Protein AF-A0A034VHN8-F1 (afdb_monomer)

Sequence (256 aa):
MSLATRQTATESVAEEEKPHPRWFDWVERNAVPKRFDFPRPKREVTRWQKRGPMSRRDWVRFYRWAAKNATPREIPPPHCPEQPPAKVEEGKKKKKEKKKKTYTLAELLEHAAQISEPREPRDKYVFPPTPDYPYAPKISLKEPAKKDPGRPFQPIKVPKWFHHLENETEFWSTLRFPIFRPALNYKPTANMLRLALPRMVPPLRQHCPIPEPPIEFVAPRRRMTYRQWREHLRRLEYLAKPTARPYYVEMYDYVY

Nearest PDB structures (foldseek):
  8snb-assembly1_8A  TM=1.077E-01  e=6.101E+00  Strongylocentrotus purpuratus

Structure (mmCIF, N/CA/C/O backbone):
data_AF-A0A034VHN8-F1
#
_entry.id   AF-A0A034VHN8-F1
#
loop_
_atom_site.group_PDB
_atom_site.id
_atom_site.type_symbol
_atom_site.label_atom_id
_atom_site.label_alt_id
_atom_site.label_comp_id
_atom_site.label_asym_id
_atom_site.label_entity_id
_atom_site.label_seq_id
_atom_site.pdbx_PDB_ins_code
_atom_site.Cartn_x
_atom_site.Cartn_y
_atom_site.Cartn_z
_atom_site.occupancy
_atom_site.B_iso_or_equiv
_atom_site.auth_seq_id
_atom_site.auth_comp_id
_atom_site.auth_asym_id
_atom_site.auth_atom_id
_atom_site.pdbx_PDB_model_num
ATOM 1 N N . MET A 1 1 ? -16.657 -80.429 -61.732 1.00 45.56 1 MET A N 1
ATOM 2 C CA . MET A 1 1 ? -15.619 -79.472 -62.164 1.00 45.56 1 MET A CA 1
ATOM 3 C C . MET A 1 1 ? -15.166 -78.696 -60.944 1.00 45.56 1 MET A C 1
ATOM 5 O O . MET A 1 1 ? -15.966 -78.002 -60.336 1.00 45.56 1 MET A O 1
ATOM 9 N N . SER A 1 2 ? -13.928 -78.932 -60.533 1.00 46.62 2 SER A N 1
ATOM 10 C CA . SER A 1 2 ? -13.308 -78.480 -59.290 1.00 46.62 2 SER A CA 1
ATOM 11 C C . SER A 1 2 ? -12.184 -77.507 -59.614 1.00 46.62 2 SER A C 1
ATOM 13 O O . SER A 1 2 ? -11.200 -77.957 -60.184 1.00 46.62 2 SER A O 1
ATOM 15 N N . LEU A 1 3 ? -12.292 -76.232 -59.238 1.00 44.81 3 LEU A N 1
ATOM 16 C CA . LEU A 1 3 ? -11.158 -75.301 -59.123 1.00 44.81 3 LEU A CA 1
ATOM 17 C C . LEU A 1 3 ? -11.550 -74.227 -58.090 1.00 44.81 3 LEU A C 1
ATOM 19 O O . LEU A 1 3 ? -12.436 -73.418 -58.330 1.00 44.81 3 LEU A O 1
ATOM 23 N N . ALA A 1 4 ? -11.132 -74.400 -56.837 1.00 45.25 4 ALA A N 1
ATOM 24 C CA . ALA A 1 4 ? -9.902 -73.835 -56.271 1.00 45.25 4 ALA A CA 1
ATOM 25 C C . ALA A 1 4 ? -10.093 -72.382 -55.796 1.00 45.25 4 ALA A C 1
ATOM 27 O O . ALA A 1 4 ? -9.827 -71.414 -56.504 1.00 45.25 4 ALA A O 1
ATOM 28 N N . THR A 1 5 ? -10.532 -72.260 -54.542 1.00 50.53 5 THR A N 1
ATOM 29 C CA . THR A 1 5 ? -10.424 -71.059 -53.709 1.00 50.53 5 THR A CA 1
ATOM 30 C C . THR A 1 5 ? -8.962 -70.628 -53.608 1.00 50.53 5 THR A C 1
ATOM 32 O O . THR A 1 5 ? -8.164 -71.290 -52.945 1.00 50.53 5 THR A O 1
ATOM 35 N N . ARG A 1 6 ? -8.599 -69.512 -54.245 1.00 49.06 6 ARG A N 1
ATOM 36 C CA . ARG A 1 6 ? -7.324 -68.834 -53.988 1.00 49.06 6 ARG A CA 1
ATOM 37 C C . ARG A 1 6 ? -7.491 -67.925 -52.777 1.00 49.06 6 ARG A C 1
ATOM 39 O O . ARG A 1 6 ? -8.015 -66.823 -52.882 1.00 49.06 6 ARG A O 1
ATOM 46 N N . GLN A 1 7 ? -7.060 -68.426 -51.627 1.00 50.69 7 GLN A N 1
ATOM 47 C CA . GLN A 1 7 ? -6.736 -67.602 -50.472 1.00 50.69 7 GLN A CA 1
ATOM 48 C C . GLN A 1 7 ? -5.449 -66.842 -50.808 1.00 50.69 7 GLN A C 1
ATOM 50 O O . GLN A 1 7 ? -4.376 -67.435 -50.859 1.00 50.69 7 GLN A O 1
ATOM 55 N N . THR A 1 8 ? -5.542 -65.544 -51.084 1.00 44.97 8 THR A N 1
ATOM 56 C CA . THR A 1 8 ? -4.374 -64.662 -51.021 1.00 44.97 8 THR A CA 1
ATOM 57 C C . THR A 1 8 ? -4.317 -64.108 -49.610 1.00 44.97 8 THR A C 1
ATOM 59 O O . THR A 1 8 ? -5.035 -63.169 -49.270 1.00 44.97 8 THR A O 1
ATOM 62 N N . ALA A 1 9 ? -3.498 -64.749 -48.780 1.00 48.44 9 ALA A N 1
ATOM 63 C CA . ALA A 1 9 ? -3.003 -64.166 -47.550 1.00 48.44 9 ALA A CA 1
ATOM 64 C C . ALA A 1 9 ? -2.252 -62.881 -47.921 1.00 48.44 9 ALA A C 1
ATOM 66 O O . ALA A 1 9 ? -1.180 -62.933 -48.517 1.00 48.44 9 ALA A O 1
ATOM 67 N N . THR A 1 10 ? -2.842 -61.723 -47.636 1.00 52.81 10 THR A N 1
ATOM 68 C CA . THR A 1 10 ? -2.094 -60.469 -47.597 1.00 52.81 10 THR A CA 1
ATOM 69 C C . THR A 1 10 ? -1.273 -60.502 -46.322 1.00 52.81 10 THR A C 1
ATOM 71 O O . THR A 1 10 ? -1.787 -60.275 -45.226 1.00 52.81 10 THR A O 1
ATOM 74 N N . GLU A 1 11 ? -0.017 -60.891 -46.497 1.00 46.84 11 GLU A N 1
ATOM 75 C CA . GLU A 1 11 ? 1.057 -60.789 -45.524 1.00 46.84 11 GLU A CA 1
ATOM 76 C C . GLU A 1 11 ? 1.018 -59.398 -44.884 1.00 46.84 11 GLU A C 1
ATOM 78 O O . GLU A 1 11 ? 1.128 -58.373 -45.559 1.00 46.84 11 GLU A O 1
ATOM 83 N N . SER A 1 12 ? 0.813 -59.359 -43.570 1.00 52.06 12 SER A N 1
ATOM 84 C CA . SER A 1 12 ? 1.038 -58.164 -42.772 1.00 52.06 12 SER A CA 1
ATOM 85 C C . SER A 1 12 ? 2.535 -57.882 -42.796 1.00 52.06 12 SER A C 1
ATOM 87 O O . SER A 1 12 ? 3.290 -58.429 -41.989 1.00 52.06 12 SER A O 1
ATOM 89 N N . VAL A 1 13 ? 2.965 -57.064 -43.754 1.00 49.28 13 VAL A N 1
ATOM 90 C CA . VAL A 1 13 ? 4.260 -56.396 -43.701 1.00 49.28 13 VAL A CA 1
ATOM 91 C C . VAL A 1 13 ? 4.245 -55.595 -42.407 1.00 49.28 13 VAL A C 1
ATOM 93 O O . VAL A 1 13 ? 3.526 -54.605 -42.283 1.00 49.28 13 VAL A O 1
ATOM 96 N N . ALA A 1 14 ? 4.975 -56.088 -41.411 1.00 54.25 14 ALA A N 1
ATOM 97 C CA . ALA A 1 14 ? 5.345 -55.309 -40.249 1.00 54.25 14 ALA A CA 1
ATOM 98 C C . ALA A 1 14 ? 6.245 -54.183 -40.765 1.00 54.25 14 ALA A C 1
ATOM 100 O O . ALA A 1 14 ? 7.456 -54.347 -40.895 1.00 54.25 14 ALA A O 1
ATOM 101 N N . GLU A 1 15 ? 5.625 -53.073 -41.164 1.00 59.06 15 GLU A N 1
ATOM 102 C CA . GLU A 1 15 ? 6.332 -51.818 -41.341 1.00 59.06 15 GLU A CA 1
ATOM 103 C C . GLU A 1 15 ? 6.935 -51.486 -39.979 1.00 59.06 15 GLU A C 1
ATOM 105 O O . GLU A 1 15 ? 6.225 -51.192 -39.019 1.00 59.06 15 GLU A O 1
ATOM 110 N N . GLU A 1 16 ? 8.255 -51.614 -39.877 1.00 59.28 16 GLU A N 1
ATOM 111 C CA . GLU A 1 16 ? 9.012 -51.048 -38.773 1.00 59.28 16 GLU A CA 1
ATOM 112 C C . GLU A 1 16 ? 8.632 -49.568 -38.685 1.00 59.28 16 GLU A C 1
ATOM 114 O O . GLU A 1 16 ? 8.979 -48.769 -39.562 1.00 59.28 16 GLU A O 1
ATOM 119 N N . GLU A 1 17 ? 7.853 -49.219 -37.658 1.00 63.19 17 GLU A N 1
ATOM 120 C CA . GLU A 1 17 ? 7.428 -47.853 -37.393 1.00 63.19 17 GLU A CA 1
ATOM 121 C C . GLU A 1 17 ? 8.683 -47.005 -37.197 1.00 63.19 17 GLU A C 1
ATOM 123 O O . GLU A 1 17 ? 9.301 -46.976 -36.129 1.00 63.19 17 GLU A O 1
ATOM 128 N N . LYS A 1 18 ? 9.091 -46.313 -38.263 1.00 69.44 18 LYS A N 1
ATOM 129 C CA . LYS A 1 18 ? 10.103 -45.267 -38.174 1.00 69.44 18 LYS A CA 1
ATOM 130 C C . LYS A 1 18 ? 9.654 -44.336 -37.048 1.00 69.44 18 LYS A C 1
ATOM 132 O O . LYS A 1 18 ? 8.490 -43.928 -37.059 1.00 69.44 18 LYS A O 1
ATOM 137 N N . PRO A 1 19 ? 10.528 -43.995 -36.084 1.00 73.56 19 PRO A N 1
ATOM 138 C CA . PRO A 1 19 ? 10.140 -43.134 -34.981 1.00 73.56 19 PRO A CA 1
ATOM 139 C C . PRO A 1 19 ? 9.578 -41.843 -35.566 1.00 73.56 19 PRO A C 1
ATOM 141 O O . PRO A 1 19 ? 10.277 -41.108 -36.274 1.00 73.56 19 PRO A O 1
ATOM 144 N N . HIS A 1 20 ? 8.288 -41.619 -35.323 1.00 74.50 20 HIS A N 1
ATOM 145 C CA . HIS A 1 20 ? 7.600 -40.460 -35.854 1.00 74.50 20 HIS A CA 1
ATOM 146 C C . HIS A 1 20 ? 8.323 -39.206 -35.340 1.00 74.50 20 HIS A C 1
ATOM 148 O O . HIS A 1 20 ? 8.728 -39.146 -34.172 1.00 74.50 20 HIS A O 1
ATOM 154 N N . PRO A 1 21 ? 8.559 -38.200 -36.198 1.00 83.81 21 PRO A N 1
ATOM 155 C CA . PRO A 1 21 ? 9.210 -36.975 -35.772 1.00 83.81 21 PRO A CA 1
ATOM 156 C C . PRO A 1 21 ? 8.452 -36.350 -34.598 1.00 83.81 21 PRO A C 1
ATOM 158 O O . PRO A 1 21 ? 7.229 -36.285 -34.618 1.00 83.81 21 PRO A O 1
ATOM 161 N N . ARG A 1 22 ? 9.163 -35.786 -33.618 1.00 77.56 22 ARG A N 1
ATOM 162 C CA . ARG A 1 22 ? 8.584 -35.175 -32.401 1.00 77.56 22 ARG A CA 1
ATOM 163 C C . ARG A 1 22 ? 7.467 -34.142 -32.653 1.00 77.56 22 ARG A C 1
ATOM 165 O O . ARG A 1 22 ? 6.684 -33.836 -31.756 1.00 77.56 22 ARG A O 1
ATOM 172 N N . TRP A 1 23 ? 7.416 -33.554 -33.848 1.00 84.94 23 TRP A N 1
ATOM 173 C CA . TRP A 1 23 ? 6.369 -32.610 -34.240 1.00 84.94 23 TRP A CA 1
ATOM 174 C C . TRP A 1 23 ? 5.045 -33.295 -34.614 1.00 84.94 23 TRP A C 1
ATOM 176 O O . TRP A 1 23 ? 3.997 -32.665 -34.506 1.00 84.94 23 TRP A O 1
ATOM 186 N N . PHE A 1 24 ? 5.068 -34.568 -35.006 1.00 88.25 24 PHE A N 1
ATOM 187 C CA . PHE A 1 24 ? 3.889 -35.340 -35.390 1.00 88.25 24 PHE A CA 1
ATOM 188 C C . PHE A 1 24 ? 2.941 -35.530 -34.199 1.00 88.25 24 PHE A C 1
ATOM 190 O O . PHE A 1 24 ? 1.777 -35.145 -34.278 1.00 88.25 24 PHE A O 1
ATOM 197 N N . ASP A 1 25 ? 3.473 -35.913 -33.033 1.00 83.56 25 ASP A N 1
ATOM 198 C CA . ASP A 1 25 ? 2.710 -35.986 -31.776 1.00 83.56 25 ASP A CA 1
ATOM 199 C C . ASP A 1 25 ? 2.074 -34.646 -31.383 1.00 83.56 25 ASP A C 1
ATOM 201 O O . ASP A 1 25 ? 1.083 -34.592 -30.652 1.00 83.56 25 ASP A O 1
ATOM 205 N N . TRP A 1 26 ? 2.701 -33.531 -31.772 1.00 85.00 26 TRP A N 1
ATOM 206 C CA . TRP A 1 26 ? 2.159 -32.198 -31.523 1.00 85.00 26 TRP A CA 1
ATOM 207 C C . TRP A 1 26 ? 0.986 -31.902 -32.459 1.00 85.00 26 TRP A C 1
ATOM 209 O O . TRP A 1 26 ? -0.009 -31.327 -32.013 1.00 85.00 26 TRP A O 1
ATOM 219 N N . VAL A 1 27 ? 1.074 -32.317 -33.724 1.00 88.31 27 VAL A N 1
ATOM 220 C CA . VAL A 1 27 ? -0.019 -32.189 -34.694 1.00 88.31 27 VAL A CA 1
ATOM 221 C C . VAL A 1 27 ? -1.206 -33.047 -34.267 1.00 88.31 27 VAL A C 1
ATOM 223 O O . VAL A 1 27 ? -2.304 -32.511 -34.167 1.00 88.31 27 VAL A O 1
ATOM 226 N N . GLU A 1 28 ? -1.001 -34.313 -33.899 1.00 88.75 28 GLU A N 1
ATOM 227 C CA . GLU A 1 28 ? -2.088 -35.190 -33.437 1.00 88.75 28 GLU A CA 1
ATOM 228 C C . GLU A 1 28 ? -2.797 -34.641 -32.192 1.00 88.75 28 GLU A C 1
ATOM 230 O O . GLU A 1 28 ? -4.027 -34.600 -32.131 1.00 88.75 28 GLU A O 1
ATOM 235 N N . ARG A 1 29 ? -2.034 -34.118 -31.221 1.00 82.81 29 ARG A N 1
ATOM 236 C CA . ARG A 1 29 ? -2.601 -33.511 -30.004 1.00 82.81 29 ARG A CA 1
ATOM 237 C C . ARG A 1 29 ? -3.424 -32.252 -30.267 1.00 82.81 29 ARG A C 1
ATOM 239 O O . ARG A 1 29 ? -4.337 -31.967 -29.495 1.00 82.81 29 ARG A O 1
ATOM 246 N N . ASN A 1 30 ? -3.099 -31.482 -31.304 1.00 83.88 30 ASN A N 1
ATOM 247 C CA . ASN A 1 30 ? -3.802 -30.236 -31.630 1.00 83.88 30 ASN A CA 1
ATOM 248 C C . ASN A 1 30 ? -4.844 -30.393 -32.749 1.00 83.88 30 ASN A C 1
ATOM 250 O O . ASN A 1 30 ? -5.684 -29.509 -32.905 1.00 83.88 30 ASN A O 1
ATOM 254 N N . ALA A 1 31 ? -4.818 -31.498 -33.498 1.00 86.00 31 ALA A N 1
ATOM 255 C CA . ALA A 1 31 ? -5.798 -31.816 -34.534 1.00 86.00 31 ALA A CA 1
ATOM 256 C C . ALA A 1 31 ? -7.170 -32.190 -33.949 1.00 86.00 31 ALA A C 1
ATOM 258 O O . ALA A 1 31 ? -8.192 -32.034 -34.617 1.00 86.00 31 ALA A O 1
ATOM 259 N N . VAL A 1 32 ? -7.218 -32.651 -32.693 1.00 84.06 32 VAL A N 1
ATOM 260 C CA . VAL A 1 32 ? -8.478 -32.979 -32.018 1.00 84.06 32 VAL A CA 1
ATOM 261 C C . VAL A 1 32 ? -9.138 -31.704 -31.466 1.00 84.06 32 VAL A C 1
ATOM 263 O O . VAL A 1 32 ? -8.508 -30.966 -30.701 1.00 84.06 32 VAL A O 1
ATOM 266 N N . PRO A 1 33 ? -10.424 -31.440 -31.776 1.00 84.69 33 PRO A N 1
ATOM 267 C CA . PRO A 1 33 ? -11.160 -30.329 -31.185 1.00 84.69 33 PRO A CA 1
ATOM 268 C C . PRO A 1 33 ? -11.177 -30.425 -29.657 1.00 84.69 33 PRO A C 1
ATOM 270 O O . PRO A 1 33 ? -11.577 -31.443 -29.085 1.00 84.69 33 PRO A O 1
ATOM 273 N N . LYS A 1 34 ? -10.776 -29.344 -28.982 1.00 81.88 34 LYS A N 1
ATOM 274 C CA . LYS A 1 34 ? -10.817 -29.259 -27.517 1.00 81.88 34 LYS A CA 1
ATOM 275 C C . LYS A 1 34 ? -12.270 -29.369 -27.047 1.00 81.88 34 LYS A C 1
ATOM 277 O O . LYS A 1 34 ? -13.080 -28.487 -27.329 1.00 81.88 34 LYS A O 1
ATOM 282 N N . ARG A 1 35 ? -12.606 -30.447 -26.336 1.00 80.88 35 ARG A N 1
ATOM 283 C CA . ARG A 1 35 ? -13.919 -30.606 -25.697 1.00 80.88 35 ARG A CA 1
ATOM 284 C C . ARG A 1 35 ? -13.944 -29.776 -24.418 1.00 80.88 35 ARG A C 1
ATOM 286 O O . ARG A 1 35 ? -13.107 -29.966 -23.540 1.00 80.88 35 ARG A O 1
ATOM 293 N N . PHE A 1 36 ? -14.884 -28.843 -24.336 1.00 79.88 36 PHE A N 1
ATOM 294 C CA . PHE A 1 36 ? -15.134 -28.065 -23.129 1.00 79.88 36 PHE A CA 1
ATOM 295 C C . PHE A 1 36 ? -16.342 -28.656 -22.406 1.00 79.88 36 PHE A C 1
ATOM 297 O O . PHE A 1 36 ? -17.483 -28.451 -22.822 1.00 79.88 36 PHE A O 1
ATOM 304 N N . ASP A 1 37 ? -16.092 -29.377 -21.316 1.00 81.06 37 ASP A N 1
ATOM 305 C CA . ASP A 1 37 ? -17.151 -29.865 -20.436 1.00 81.06 37 ASP A CA 1
ATOM 306 C C . ASP A 1 37 ? -17.602 -28.728 -19.516 1.00 81.06 37 ASP A C 1
ATOM 308 O O . ASP A 1 37 ? -17.130 -28.565 -18.390 1.00 81.06 37 ASP A O 1
ATOM 312 N N . PHE A 1 38 ? -18.510 -27.887 -20.014 1.00 81.25 38 PHE A N 1
ATOM 313 C CA . PHE A 1 38 ? -19.125 -26.861 -19.181 1.00 81.25 38 PHE A CA 1
ATOM 314 C C . PHE A 1 38 ? -20.078 -27.522 -18.171 1.00 81.25 38 PHE A C 1
ATOM 316 O O . PHE A 1 38 ? -21.011 -28.225 -18.581 1.00 81.25 38 PHE A O 1
ATOM 323 N N . PRO A 1 39 ? -19.909 -27.294 -16.855 1.00 82.94 39 PRO A N 1
ATOM 324 C CA . PRO A 1 39 ? -20.861 -27.786 -15.871 1.00 82.94 39 PRO A CA 1
ATOM 325 C C . PRO A 1 39 ? -22.231 -27.159 -16.143 1.00 82.94 39 PRO A C 1
ATOM 327 O O . PRO A 1 39 ? -22.371 -25.936 -16.215 1.00 82.94 39 PRO A O 1
ATOM 330 N N . ARG A 1 40 ? -23.262 -27.998 -16.303 1.00 82.62 40 ARG A N 1
ATOM 331 C CA . ARG A 1 40 ? -24.629 -27.506 -16.507 1.00 82.62 40 ARG A CA 1
ATOM 332 C C . ARG A 1 40 ? -25.067 -26.717 -15.265 1.00 82.62 40 ARG A C 1
ATOM 334 O O . ARG A 1 40 ? -24.923 -27.230 -14.152 1.00 82.62 40 ARG A O 1
ATOM 341 N N . PRO A 1 41 ? -25.629 -25.507 -15.424 1.00 82.44 41 PRO A N 1
ATOM 342 C CA . PRO A 1 41 ? -26.106 -24.731 -14.288 1.00 82.44 41 PRO A CA 1
ATOM 343 C C . PRO A 1 41 ? -27.216 -25.495 -13.554 1.00 82.44 41 PRO A C 1
ATOM 345 O O . PRO A 1 41 ? -28.115 -26.070 -14.177 1.00 82.44 41 PRO A O 1
ATOM 348 N N . LYS A 1 42 ? -27.157 -25.508 -12.216 1.00 82.94 42 LYS A N 1
ATOM 349 C CA . LYS A 1 42 ? -28.201 -26.108 -11.373 1.00 82.94 42 LYS A CA 1
ATOM 350 C C . LYS A 1 42 ? -29.500 -25.323 -11.572 1.00 82.94 42 LYS A C 1
ATOM 352 O O . LYS A 1 42 ? -29.530 -24.116 -11.359 1.00 82.94 42 LYS A O 1
ATOM 357 N N . ARG A 1 43 ? -30.575 -25.998 -11.989 1.00 81.56 43 ARG A N 1
ATOM 358 C CA . ARG A 1 43 ? -31.899 -25.375 -12.137 1.00 81.56 43 ARG A CA 1
ATOM 359 C C . ARG A 1 43 ? -32.525 -25.177 -10.761 1.00 81.56 43 ARG A C 1
ATOM 361 O O . ARG A 1 43 ? -32.842 -26.151 -10.083 1.00 81.56 43 ARG A O 1
ATOM 368 N N . GLU A 1 44 ? -32.713 -23.927 -10.363 1.00 84.81 44 GLU A N 1
ATOM 369 C CA . GLU A 1 44 ? -33.459 -23.601 -9.153 1.00 84.81 44 GLU A CA 1
ATOM 370 C C . GLU A 1 44 ? -34.961 -23.818 -9.365 1.00 84.81 44 GLU A C 1
ATOM 372 O O . GLU A 1 44 ? -35.524 -23.504 -10.415 1.00 84.81 44 GLU A O 1
ATOM 377 N N . VAL A 1 45 ? -35.618 -24.381 -8.352 1.00 86.81 45 VAL A N 1
ATOM 378 C CA . VAL A 1 45 ? -37.052 -24.671 -8.384 1.00 86.81 45 VAL A CA 1
ATOM 379 C C . VAL A 1 45 ? -37.827 -23.360 -8.251 1.00 86.81 45 VAL A C 1
ATOM 381 O O . VAL A 1 45 ? -37.653 -22.622 -7.274 1.00 86.81 45 VAL A O 1
ATOM 384 N N . THR A 1 46 ? -38.704 -23.070 -9.213 1.00 80.88 46 THR A N 1
ATOM 385 C CA . THR A 1 46 ? -39.515 -21.844 -9.191 1.00 80.88 46 THR A CA 1
ATOM 386 C C . THR A 1 46 ? -40.449 -21.821 -7.977 1.00 80.88 46 THR A C 1
ATOM 388 O O . THR A 1 46 ? -40.821 -22.863 -7.435 1.00 80.88 46 THR A O 1
ATOM 391 N N . ARG A 1 47 ? -40.876 -20.626 -7.542 1.00 76.12 47 ARG A N 1
ATOM 392 C CA . ARG A 1 47 ? -41.789 -20.435 -6.394 1.00 76.12 47 ARG A CA 1
ATOM 393 C C . ARG A 1 47 ? -43.036 -21.331 -6.451 1.00 76.12 47 ARG A C 1
ATOM 395 O O . ARG A 1 47 ? -43.490 -21.778 -5.406 1.00 76.12 47 ARG A O 1
ATOM 402 N N . TRP A 1 48 ? -43.551 -21.597 -7.649 1.00 71.62 48 TRP A N 1
ATOM 403 C CA . TRP A 1 48 ? -44.752 -22.402 -7.896 1.00 71.62 48 TRP A CA 1
ATOM 404 C C . TRP A 1 48 ? -44.499 -23.911 -7.905 1.00 71.62 48 TRP A C 1
ATOM 406 O O . TRP A 1 48 ? -45.414 -24.694 -7.683 1.00 71.62 48 TRP A O 1
ATOM 416 N N . GLN A 1 49 ? -43.253 -24.323 -8.135 1.00 79.44 49 GLN A N 1
ATOM 417 C CA . GLN A 1 49 ? -42.827 -25.718 -8.044 1.00 79.44 49 GLN A CA 1
ATOM 418 C C . GLN A 1 49 ? -42.406 -26.103 -6.613 1.00 79.44 49 GLN A C 1
ATOM 420 O O . GLN A 1 49 ? -42.250 -27.288 -6.311 1.00 79.44 49 GLN A O 1
ATOM 425 N N . LYS A 1 50 ? -42.232 -25.124 -5.711 1.00 81.00 50 LYS A N 1
ATOM 426 C CA . LYS A 1 50 ? -42.023 -25.381 -4.281 1.00 81.00 50 LYS A CA 1
ATOM 427 C C . LYS A 1 50 ? -43.322 -25.914 -3.672 1.00 81.00 50 LYS A C 1
ATOM 429 O O . LYS A 1 50 ? -44.392 -25.347 -3.877 1.00 81.00 50 LYS A O 1
ATOM 434 N N . ARG A 1 51 ? -43.233 -27.006 -2.903 1.00 79.88 51 ARG A N 1
ATOM 435 C CA . ARG A 1 51 ? -44.382 -27.538 -2.154 1.00 79.88 51 ARG A CA 1
ATOM 436 C C . ARG A 1 51 ? -44.904 -26.453 -1.207 1.00 79.88 51 ARG A C 1
ATOM 438 O O . ARG A 1 51 ? -44.113 -25.779 -0.552 1.00 79.88 51 ARG A O 1
ATOM 445 N N . GLY A 1 52 ? -46.225 -26.282 -1.165 1.00 81.94 52 GLY A N 1
ATOM 446 C CA . GLY A 1 52 ? -46.872 -25.337 -0.257 1.00 81.94 52 GLY A CA 1
ATOM 447 C C . GLY A 1 52 ? -46.567 -25.638 1.219 1.00 81.94 52 GLY A C 1
ATOM 448 O O . GLY A 1 52 ? -46.078 -26.721 1.543 1.00 81.94 52 GLY A O 1
ATOM 449 N N . PRO A 1 53 ? -46.881 -24.701 2.129 1.00 82.62 53 PRO A N 1
ATOM 450 C CA . PRO A 1 53 ? -46.487 -24.780 3.540 1.00 82.62 53 PRO A CA 1
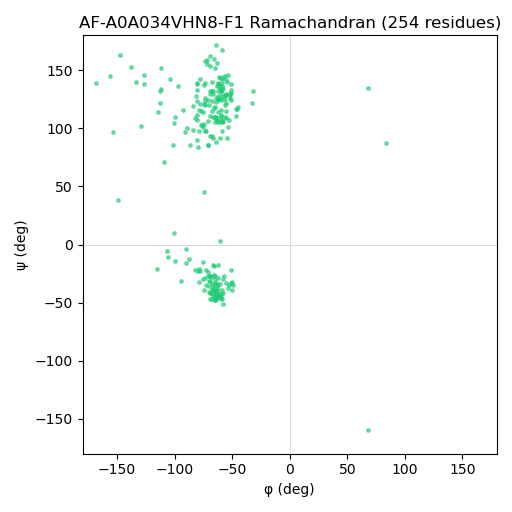ATOM 451 C C . PRO A 1 53 ? -47.136 -25.942 4.303 1.00 82.62 53 PRO A C 1
ATOM 453 O O . PRO A 1 53 ? -46.655 -26.329 5.362 1.00 82.62 53 PRO A O 1
ATOM 456 N N . MET A 1 54 ? -48.224 -26.502 3.777 1.00 84.69 54 MET A N 1
ATOM 457 C CA . MET A 1 54 ? -48.949 -27.601 4.398 1.00 84.69 54 MET A CA 1
ATOM 458 C C . MET A 1 54 ? -48.827 -28.871 3.568 1.00 84.69 54 MET A C 1
ATOM 460 O O . MET A 1 54 ? -49.072 -28.876 2.357 1.00 84.69 54 MET A O 1
ATOM 464 N N . SER A 1 55 ? -48.508 -29.977 4.240 1.00 88.31 55 SER A N 1
ATOM 465 C CA . SER A 1 55 ? -48.580 -31.298 3.627 1.00 88.31 55 SER A CA 1
ATOM 466 C C . SER A 1 55 ? -50.039 -31.692 3.371 1.00 88.31 55 SER A C 1
ATOM 468 O O . SER A 1 55 ? -50.966 -31.164 3.986 1.00 88.31 55 SER A O 1
ATOM 470 N N . ARG A 1 56 ? -50.270 -32.688 2.507 1.00 86.94 56 ARG A N 1
ATOM 471 C CA . ARG A 1 56 ? -51.622 -33.227 2.257 1.00 86.94 56 ARG A CA 1
ATOM 472 C C . ARG A 1 56 ? -52.336 -33.647 3.551 1.00 86.94 56 ARG A C 1
ATOM 474 O O . ARG A 1 56 ? -53.544 -33.472 3.665 1.00 86.94 56 ARG A O 1
ATOM 481 N N . ARG A 1 57 ? -51.602 -34.169 4.542 1.00 91.06 57 ARG A N 1
ATOM 482 C CA . ARG A 1 57 ? -52.162 -34.560 5.850 1.00 91.06 57 ARG A CA 1
ATOM 483 C C . ARG A 1 57 ? -52.579 -33.349 6.680 1.00 91.06 57 ARG A C 1
ATOM 485 O O . ARG A 1 57 ? -53.584 -33.408 7.386 1.00 91.06 57 ARG A O 1
ATOM 492 N N . ASP A 1 58 ? -51.833 -32.257 6.581 1.00 87.50 58 ASP A N 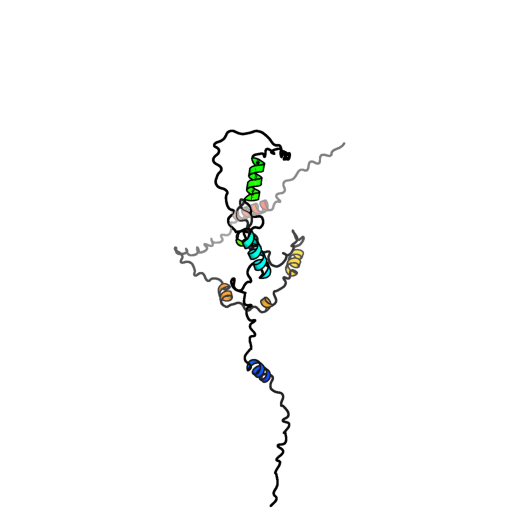1
ATOM 493 C CA . ASP A 1 58 ? -52.146 -31.019 7.294 1.00 87.50 58 ASP A CA 1
ATOM 494 C C . ASP A 1 58 ? -53.351 -30.328 6.664 1.00 87.50 58 ASP A C 1
ATOM 496 O O . ASP A 1 58 ? -54.208 -29.840 7.390 1.00 87.50 58 ASP A O 1
ATOM 500 N N . TRP A 1 59 ? -53.502 -30.407 5.339 1.00 87.94 59 TRP A N 1
ATOM 501 C CA . TRP A 1 59 ? -54.718 -29.974 4.645 1.00 87.94 59 TRP A CA 1
ATOM 502 C C . TRP A 1 59 ? -55.964 -30.726 5.107 1.00 87.94 59 TRP A C 1
ATOM 504 O O . TRP A 1 59 ? -56.986 -30.102 5.373 1.00 87.94 59 TRP A O 1
ATOM 514 N N . VAL A 1 60 ? -55.879 -32.047 5.283 1.00 93.25 60 VAL A N 1
ATOM 515 C CA . VAL A 1 60 ? -57.000 -32.840 5.817 1.00 93.25 60 VAL A CA 1
ATOM 516 C C . VAL A 1 60 ? -57.330 -32.437 7.258 1.00 93.25 60 VAL A C 1
ATOM 518 O O . VAL A 1 60 ? -58.503 -32.332 7.617 1.00 93.25 60 VAL A O 1
ATOM 521 N N . ARG A 1 61 ? -56.315 -32.179 8.094 1.00 93.25 61 ARG A N 1
ATOM 522 C CA . ARG A 1 61 ? -56.517 -31.708 9.475 1.00 93.25 61 ARG A CA 1
ATOM 523 C C . ARG A 1 61 ? -57.131 -30.310 9.522 1.00 93.25 61 ARG A C 1
ATOM 525 O O . ARG A 1 61 ? -58.087 -30.107 10.265 1.00 93.25 61 ARG A O 1
ATOM 532 N N . PHE A 1 62 ? -56.637 -29.389 8.701 1.00 90.69 62 PHE A N 1
ATOM 533 C CA . PHE A 1 62 ? -57.183 -28.042 8.569 1.00 90.69 62 PHE A CA 1
ATOM 534 C C . PHE A 1 62 ? -58.627 -28.067 8.079 1.00 90.69 62 PHE A C 1
ATOM 536 O O . PHE A 1 62 ? -59.471 -27.411 8.673 1.00 90.69 62 PHE A O 1
ATOM 543 N N . TYR A 1 63 ? -58.940 -28.882 7.071 1.00 91.62 63 TYR A N 1
ATOM 544 C CA . TYR A 1 63 ? -60.306 -29.037 6.577 1.00 91.62 63 TYR A CA 1
ATOM 545 C C . TYR A 1 63 ? -61.260 -29.519 7.679 1.00 91.62 63 TYR A C 1
ATOM 547 O O . TYR A 1 63 ? -62.310 -28.922 7.898 1.00 91.62 63 TYR A O 1
ATOM 555 N N . ARG A 1 64 ? -60.864 -30.545 8.447 1.00 93.75 64 ARG A N 1
ATOM 556 C CA . ARG A 1 64 ? -61.653 -31.040 9.591 1.00 93.75 64 ARG A CA 1
ATOM 557 C C . ARG A 1 64 ? -61.822 -29.996 10.693 1.00 93.75 64 ARG A C 1
ATOM 559 O O . ARG A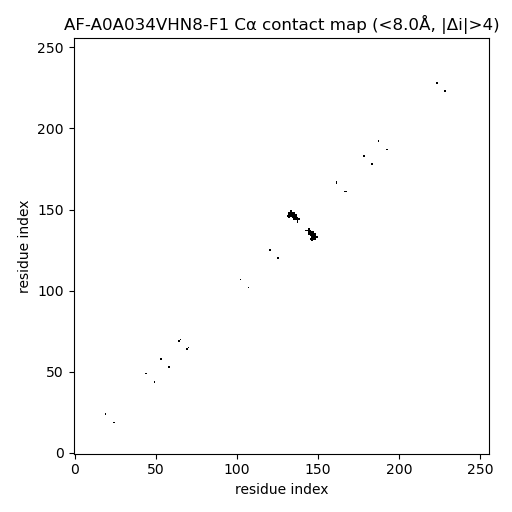 1 64 ? -62.857 -29.968 11.350 1.00 93.75 64 ARG A O 1
ATOM 566 N N . TRP A 1 65 ? -60.803 -29.172 10.922 1.00 92.56 65 TRP A N 1
ATOM 567 C CA . TRP A 1 65 ? -60.865 -28.071 11.877 1.00 92.56 65 TRP A CA 1
ATOM 568 C C . TRP A 1 65 ? -61.801 -26.959 11.389 1.00 92.56 65 TRP A C 1
ATOM 570 O O . TRP A 1 65 ? -62.666 -26.521 12.142 1.00 92.56 65 TRP A O 1
ATOM 580 N N . ALA A 1 66 ? -61.673 -26.548 10.127 1.00 91.81 66 ALA A N 1
ATOM 581 C CA . ALA A 1 66 ? -62.476 -25.494 9.521 1.00 91.81 66 ALA A CA 1
ATOM 582 C C . ALA A 1 66 ? -63.955 -25.889 9.480 1.00 91.81 66 ALA A C 1
ATOM 584 O O . ALA A 1 66 ? -64.800 -25.106 9.892 1.00 91.81 66 ALA A O 1
ATOM 585 N N . ALA A 1 67 ? -64.265 -27.134 9.115 1.00 88.50 67 ALA A N 1
ATOM 586 C CA . ALA A 1 67 ? -65.634 -27.648 9.124 1.00 88.50 67 ALA A CA 1
ATOM 587 C C . ALA A 1 67 ? -66.319 -27.556 10.503 1.00 88.50 67 ALA A C 1
ATOM 589 O O . ALA A 1 67 ? -67.537 -27.456 10.568 1.00 88.50 67 ALA A O 1
ATOM 590 N N . LYS A 1 68 ? -65.551 -27.584 11.602 1.00 86.56 68 LYS A N 1
ATOM 591 C CA . LYS A 1 68 ? -66.081 -27.500 12.973 1.00 86.56 68 LYS A CA 1
ATOM 592 C C . LYS A 1 68 ? -66.091 -26.086 13.551 1.00 86.56 68 LYS A C 1
ATOM 594 O O . LYS A 1 68 ? -66.915 -25.793 14.404 1.00 86.56 68 LYS A O 1
ATOM 599 N N . ASN A 1 69 ? -65.135 -25.248 13.152 1.00 85.00 69 ASN A N 1
ATOM 600 C CA . ASN A 1 69 ? -64.864 -23.971 13.820 1.00 85.00 69 ASN A CA 1
ATOM 601 C C . ASN A 1 69 ? -65.134 -22.743 12.949 1.00 85.00 69 ASN A C 1
ATOM 603 O O . ASN A 1 69 ? -65.279 -21.651 13.489 1.00 85.00 69 ASN A O 1
ATOM 607 N N . ALA A 1 70 ? -65.162 -22.903 11.625 1.00 83.75 70 ALA A N 1
ATOM 608 C CA . ALA A 1 70 ? -65.416 -21.815 10.685 1.00 83.75 70 ALA A CA 1
ATOM 609 C C . ALA A 1 70 ? -66.909 -21.642 10.371 1.00 83.75 70 ALA A C 1
ATOM 611 O O . ALA A 1 70 ? -67.270 -20.712 9.653 1.00 83.75 70 ALA A O 1
ATOM 612 N N . THR A 1 71 ? -67.781 -22.506 10.903 1.00 79.44 71 THR A N 1
ATOM 613 C CA . THR A 1 71 ? -69.227 -22.270 10.873 1.00 79.44 71 THR A CA 1
ATOM 614 C C . THR A 1 71 ? -69.532 -20.997 11.669 1.00 79.44 71 THR A C 1
ATOM 616 O O . THR A 1 71 ? -69.101 -20.911 12.828 1.00 79.44 71 THR A O 1
ATOM 619 N N . PRO A 1 72 ? -70.239 -20.007 11.090 1.00 78.38 72 PRO A N 1
ATOM 620 C CA . PRO A 1 72 ? -70.633 -18.801 11.807 1.00 78.38 72 PRO A CA 1
ATOM 621 C C . PRO A 1 72 ? -71.338 -19.179 13.108 1.00 78.38 72 PRO A C 1
ATOM 623 O O . PRO A 1 72 ? -72.266 -19.985 13.103 1.00 78.38 72 PRO A O 1
ATOM 626 N N . ARG A 1 73 ? -70.863 -18.645 14.235 1.00 75.12 73 ARG A N 1
ATOM 627 C CA . ARG A 1 73 ? -71.539 -18.856 15.516 1.00 75.12 73 ARG A CA 1
ATOM 628 C C . ARG A 1 73 ? -72.870 -18.123 15.454 1.00 75.12 73 ARG A C 1
ATOM 630 O O . ARG A 1 73 ? -72.870 -16.920 15.202 1.00 75.12 73 ARG A O 1
ATOM 637 N N . GLU A 1 74 ? -73.967 -18.835 15.683 1.00 73.25 74 GLU A N 1
ATOM 638 C CA . GLU A 1 74 ? -75.279 -18.214 15.842 1.00 73.25 74 GLU A CA 1
ATOM 639 C C . GLU A 1 74 ? -75.204 -17.260 17.036 1.00 73.25 74 GLU A C 1
ATOM 641 O O . GLU A 1 74 ? -74.997 -17.669 18.180 1.00 73.25 74 GLU A O 1
ATOM 646 N N . ILE A 1 75 ? -75.260 -15.963 16.745 1.00 72.44 75 ILE A N 1
ATOM 647 C CA . ILE A 1 75 ? -75.330 -14.924 17.763 1.00 72.44 75 ILE A CA 1
ATOM 648 C C . ILE A 1 75 ? -76.783 -14.951 18.248 1.00 72.44 75 ILE A C 1
ATOM 650 O O . ILE A 1 75 ? -77.670 -14.676 17.436 1.00 72.44 75 ILE A O 1
ATOM 654 N N . PRO A 1 76 ? -77.063 -15.309 19.517 1.00 72.94 76 PRO A N 1
ATOM 655 C CA . PRO A 1 76 ? -78.421 -15.216 20.028 1.00 72.94 76 PRO A CA 1
ATOM 656 C C . PRO A 1 76 ? -78.892 -13.759 19.909 1.00 72.94 76 PRO A C 1
ATOM 658 O O . PRO A 1 76 ? -78.078 -12.847 20.100 1.00 72.94 76 PRO A O 1
ATOM 661 N N . PRO A 1 77 ? -80.171 -13.520 19.568 1.00 72.75 77 PRO A N 1
ATOM 662 C CA . PRO A 1 77 ? -80.684 -12.169 19.398 1.00 72.75 77 PRO A CA 1
ATOM 663 C C . PRO A 1 77 ? -80.405 -11.342 20.662 1.00 72.75 77 PRO A C 1
ATOM 665 O O . PRO A 1 77 ? -80.497 -11.878 21.772 1.00 72.75 77 PRO A O 1
ATOM 668 N N . PRO A 1 78 ? -80.018 -10.061 20.515 1.00 66.88 78 PRO A N 1
ATOM 669 C CA . PRO A 1 78 ? -79.687 -9.213 21.648 1.00 66.88 78 PRO A CA 1
ATOM 670 C C . PRO A 1 78 ? -80.875 -9.180 22.609 1.00 66.88 78 PRO A C 1
ATOM 672 O O . PRO A 1 78 ? -81.986 -8.810 22.238 1.00 66.88 78 PRO A O 1
ATOM 675 N N . HIS A 1 79 ? -80.635 -9.622 23.840 1.00 57.69 79 HIS A N 1
ATOM 676 C CA . HIS A 1 79 ? -81.627 -9.619 24.903 1.00 57.69 79 HIS A CA 1
ATOM 677 C C . HIS A 1 79 ? -82.016 -8.162 25.194 1.00 57.69 79 HIS A C 1
ATOM 679 O O . HIS A 1 79 ? -81.214 -7.415 25.752 1.00 57.69 79 HIS A O 1
ATOM 685 N N . CYS A 1 80 ? -83.211 -7.739 24.773 1.00 52.62 80 CYS A N 1
ATOM 686 C CA . CYS A 1 80 ? -83.817 -6.482 25.211 1.00 52.62 80 CYS A CA 1
ATOM 687 C C . CYS A 1 80 ? -84.130 -6.598 26.712 1.00 52.62 80 CYS A C 1
ATOM 689 O O . CYS A 1 80 ? -84.927 -7.463 27.082 1.00 52.62 80 CYS A O 1
ATOM 691 N N . PRO A 1 81 ? -83.529 -5.780 27.594 1.00 50.81 81 PRO A N 1
ATOM 692 C CA . PRO A 1 81 ? -83.834 -5.838 29.011 1.00 50.81 81 PRO A CA 1
ATOM 693 C C . PRO A 1 81 ? -85.050 -4.953 29.312 1.00 50.81 81 PRO A C 1
ATOM 695 O O . PRO A 1 81 ? -84.904 -3.802 29.706 1.00 50.81 81 PRO A O 1
ATOM 698 N N . GLU A 1 82 ? -86.256 -5.495 29.159 1.00 56.44 82 GLU A N 1
ATOM 699 C CA . GLU A 1 82 ? -87.452 -4.974 29.834 1.00 56.44 82 GLU A CA 1
ATOM 700 C C . GLU A 1 82 ? -87.876 -5.964 30.918 1.00 56.44 82 GLU A C 1
ATOM 702 O O . GLU A 1 82 ? -88.855 -6.684 30.767 1.00 56.44 82 GLU A O 1
ATOM 707 N N . GLN A 1 83 ? -87.101 -6.052 32.003 1.00 55.19 83 GLN A N 1
ATOM 708 C CA . GLN A 1 83 ? -87.596 -6.489 33.314 1.00 55.19 83 GLN A CA 1
ATOM 709 C C . GLN A 1 83 ? -86.546 -6.212 34.411 1.00 55.19 83 GLN A C 1
ATOM 711 O O . GLN A 1 83 ? -85.350 -6.410 34.179 1.00 55.19 83 GLN A O 1
ATOM 716 N N . PRO A 1 84 ? -86.958 -5.732 35.601 1.00 51.12 84 PRO A N 1
ATOM 717 C CA . PRO A 1 84 ? -86.048 -5.467 36.714 1.00 51.12 84 PRO A CA 1
ATOM 718 C C . PRO A 1 84 ? -85.533 -6.776 37.349 1.00 51.12 84 PRO A C 1
ATOM 720 O O . PRO A 1 84 ? -86.187 -7.815 37.249 1.00 51.12 84 PRO A O 1
ATOM 723 N N . PRO A 1 85 ? -84.358 -6.754 38.009 1.00 49.66 85 PRO A N 1
ATOM 724 C CA . PRO A 1 85 ? -83.637 -7.971 38.363 1.00 49.66 85 PRO A CA 1
ATOM 725 C C . PRO A 1 85 ? -84.292 -8.713 39.535 1.00 49.66 85 PRO A C 1
ATOM 727 O O . PRO A 1 85 ? -84.366 -8.199 40.654 1.00 49.66 85 PRO A O 1
ATOM 730 N N . ALA A 1 86 ? -84.691 -9.962 39.295 1.00 44.75 86 ALA A N 1
ATOM 731 C CA . ALA A 1 86 ? -84.952 -10.930 40.353 1.00 44.75 86 ALA A CA 1
ATOM 732 C C . ALA A 1 86 ? -83.625 -11.493 40.898 1.00 44.75 86 ALA A C 1
ATOM 734 O O . ALA A 1 86 ? -82.642 -11.667 40.176 1.00 44.75 86 ALA A O 1
ATOM 735 N N . LYS A 1 87 ? -83.599 -11.712 42.212 1.00 48.69 87 LYS A N 1
ATOM 736 C CA . LYS A 1 87 ? -82.437 -12.110 43.015 1.00 48.69 87 LYS A CA 1
ATOM 737 C C . LYS A 1 87 ? -81.999 -13.572 42.776 1.00 48.69 87 LYS A C 1
ATOM 739 O O . LYS A 1 87 ? -82.846 -14.411 42.501 1.00 48.69 87 LYS A O 1
ATOM 744 N N . VAL A 1 88 ? -80.722 -13.827 43.125 1.00 49.00 88 VAL A N 1
ATOM 745 C CA . VAL A 1 88 ? -80.047 -15.115 43.469 1.00 49.00 88 VAL A CA 1
ATOM 746 C C . VAL A 1 88 ? -79.913 -16.104 42.276 1.00 49.00 88 VAL A C 1
ATOM 748 O O . VAL A 1 88 ? -80.823 -16.240 41.483 1.00 49.00 88 VAL A O 1
ATOM 751 N N . GLU A 1 89 ? -78.794 -16.774 41.974 1.00 46.75 89 GLU A N 1
ATOM 752 C CA . GLU A 1 89 ? -77.863 -17.472 42.859 1.00 46.75 89 GLU A CA 1
ATOM 753 C C . GLU A 1 89 ? -76.388 -17.470 42.436 1.00 46.75 89 GLU A C 1
ATOM 755 O O . GLU A 1 89 ? -75.971 -17.153 41.321 1.00 46.75 89 GLU A O 1
ATOM 760 N N . GLU A 1 90 ? -75.596 -17.789 43.448 1.00 51.50 90 GLU A N 1
ATOM 761 C CA . GLU A 1 90 ? -74.159 -17.751 43.543 1.00 51.50 90 GLU A CA 1
ATOM 762 C C . GLU A 1 90 ? -73.458 -18.770 42.641 1.00 51.50 90 GLU A C 1
ATOM 764 O O . GLU A 1 90 ? -73.700 -19.970 42.665 1.00 51.50 90 GLU A O 1
ATOM 769 N N . GLY A 1 91 ? -72.459 -18.276 41.917 1.00 47.19 91 GLY A N 1
ATOM 770 C CA . GLY A 1 91 ? -71.438 -19.090 41.268 1.00 47.19 91 GLY A CA 1
ATOM 771 C C . GLY A 1 91 ? -70.117 -18.334 41.187 1.00 47.19 91 GLY A C 1
ATOM 772 O O . GLY A 1 91 ? -69.433 -18.361 40.163 1.00 47.19 91 GLY A O 1
ATOM 773 N N . LYS A 1 92 ? -69.768 -17.573 42.236 1.00 43.69 92 LYS A N 1
ATOM 774 C CA . LYS A 1 92 ? -68.539 -16.767 42.286 1.00 43.69 92 LYS A CA 1
ATOM 775 C C . LYS A 1 92 ? -67.313 -17.675 42.415 1.00 43.69 92 LYS A C 1
ATOM 777 O O . LYS A 1 92 ? -66.757 -17.860 43.495 1.00 43.69 92 LYS A O 1
ATOM 782 N N . LYS A 1 93 ? -66.795 -18.155 41.281 1.00 51.69 93 LYS A N 1
ATOM 783 C CA . LYS A 1 93 ? -65.366 -18.478 41.176 1.00 51.69 93 LYS A CA 1
ATOM 784 C C . LYS A 1 93 ? -64.601 -17.187 41.470 1.00 51.69 93 LYS A C 1
ATOM 786 O O . LYS A 1 93 ? -64.593 -16.283 40.636 1.00 51.69 93 LYS A O 1
ATOM 791 N N . LYS A 1 94 ? -63.982 -17.089 42.655 1.00 46.38 94 LYS A N 1
ATOM 792 C CA . LYS A 1 94 ? -63.035 -16.022 43.016 1.00 46.38 94 LYS A CA 1
ATOM 793 C C . LYS A 1 94 ? -61.932 -15.976 41.951 1.00 46.38 94 LYS A C 1
ATOM 795 O O . LYS A 1 94 ? -60.936 -16.693 42.039 1.00 46.38 94 LYS A O 1
ATOM 800 N N . LYS A 1 95 ? -62.103 -15.149 40.916 1.00 55.09 95 LYS A N 1
ATOM 801 C CA . LYS A 1 95 ? -60.997 -14.737 40.054 1.00 55.09 95 LYS A CA 1
ATOM 802 C C . LYS A 1 95 ? -60.061 -13.961 40.967 1.00 55.09 95 LYS A C 1
ATOM 804 O O . LYS A 1 95 ? -60.419 -12.879 41.415 1.00 55.09 95 LYS A O 1
ATOM 809 N N . LYS A 1 96 ? -58.902 -14.546 41.284 1.00 56.19 96 LYS A N 1
ATOM 810 C CA . LYS A 1 96 ? -57.795 -13.839 41.935 1.00 56.19 96 LYS A CA 1
ATOM 811 C C . LYS A 1 96 ? -57.609 -12.517 41.193 1.00 56.19 96 LYS A C 1
ATOM 813 O O . LYS A 1 96 ? -57.218 -12.530 40.024 1.00 56.19 96 LYS A O 1
ATOM 818 N N . GLU A 1 97 ? -57.944 -11.409 41.843 1.00 57.16 97 GLU A N 1
ATOM 819 C CA . GLU A 1 97 ? -57.683 -10.074 41.324 1.00 57.16 97 GLU A CA 1
ATOM 820 C C . GLU A 1 97 ? -56.173 -9.963 41.134 1.00 57.16 97 GLU A C 1
ATOM 822 O O . GLU A 1 97 ? -55.392 -9.917 42.086 1.00 57.16 97 GLU A O 1
ATOM 827 N N . LYS A 1 98 ? -55.735 -10.028 39.875 1.00 60.91 98 LYS A N 1
ATOM 828 C CA . LYS A 1 98 ? -54.346 -9.759 39.532 1.00 60.91 98 LYS A CA 1
ATOM 829 C C . LYS A 1 98 ? -54.118 -8.294 39.879 1.00 60.91 98 LYS A C 1
ATOM 831 O O . LYS A 1 98 ? -54.685 -7.425 39.219 1.00 60.91 98 LYS A O 1
ATOM 836 N N . LYS A 1 99 ? -53.328 -8.035 40.926 1.00 60.50 99 LYS A N 1
ATOM 837 C CA . LYS A 1 99 ? -52.866 -6.690 41.281 1.00 60.50 99 LYS A CA 1
ATOM 838 C C . LYS A 1 99 ? -52.375 -6.014 39.999 1.00 60.50 99 LYS A C 1
ATOM 840 O O . LYS A 1 99 ? -51.457 -6.526 39.354 1.00 60.50 99 LYS A O 1
ATOM 845 N N . LYS A 1 100 ? -53.036 -4.927 39.590 1.00 62.38 100 LYS A N 1
ATOM 846 C CA . LYS A 1 100 ? -52.634 -4.138 38.423 1.00 62.38 100 LYS A CA 1
ATOM 847 C C . LYS A 1 100 ? -51.271 -3.542 38.755 1.00 62.38 100 LYS A C 1
ATOM 849 O O . LYS A 1 100 ? -51.182 -2.656 39.596 1.00 62.38 100 LYS A O 1
ATOM 854 N N . LYS A 1 101 ? -50.209 -4.089 38.162 1.00 69.56 101 LYS A N 1
ATOM 855 C CA . LYS A 1 101 ? -48.883 -3.479 38.242 1.00 69.56 101 LYS A CA 1
ATOM 856 C C . LYS A 1 101 ? -48.978 -2.139 37.519 1.00 69.56 101 LYS A C 1
ATOM 858 O O . LYS A 1 101 ? -49.351 -2.104 36.348 1.00 69.56 101 LYS A O 1
ATOM 863 N N . THR A 1 102 ? -48.735 -1.050 38.233 1.00 77.56 102 THR A N 1
ATOM 864 C CA . THR A 1 102 ? -48.591 0.276 37.637 1.00 77.56 102 THR A CA 1
ATOM 865 C C . THR A 1 102 ? -47.231 0.308 36.960 1.00 77.56 102 THR A C 1
ATOM 867 O O . THR A 1 102 ? -46.213 0.352 37.645 1.00 77.56 102 THR A O 1
ATOM 870 N N . TYR A 1 103 ? -47.223 0.199 35.636 1.00 79.50 103 TYR A N 1
ATOM 871 C CA . TYR A 1 103 ? -46.006 0.360 34.849 1.00 79.50 103 TYR A CA 1
ATOM 872 C C . TYR A 1 103 ? -45.641 1.838 34.788 1.00 79.50 103 TYR A C 1
ATOM 874 O O . TYR A 1 103 ? -46.511 2.696 34.615 1.00 79.50 103 TYR A O 1
ATOM 882 N N . THR A 1 104 ? -44.358 2.131 34.945 1.00 88.38 104 THR A N 1
ATOM 883 C CA . THR A 1 104 ? -43.840 3.483 34.746 1.00 88.38 104 THR A CA 1
ATOM 884 C C . THR A 1 104 ? -43.802 3.825 33.254 1.00 88.38 104 THR A C 1
ATOM 886 O O . THR A 1 104 ? -43.785 2.944 32.393 1.00 88.38 104 THR A O 1
ATOM 889 N N . LEU A 1 105 ? -43.804 5.118 32.917 1.00 89.12 105 LEU A N 1
ATOM 890 C CA . LEU A 1 105 ? -43.807 5.567 31.518 1.00 89.12 105 LEU A CA 1
ATOM 891 C C . LEU A 1 105 ? -42.571 5.072 30.743 1.00 89.12 105 LEU A C 1
ATOM 893 O O . LEU A 1 105 ? -42.684 4.732 29.569 1.00 89.12 105 LEU A O 1
ATOM 897 N N . ALA A 1 106 ? -41.420 4.965 31.412 1.00 90.25 106 ALA A N 1
ATOM 898 C CA . ALA A 1 106 ? -40.200 4.411 30.831 1.00 90.25 106 ALA A CA 1
ATOM 899 C C . ALA A 1 106 ? -40.364 2.928 30.448 1.00 90.25 106 ALA A C 1
ATOM 901 O O . ALA A 1 106 ? -40.066 2.553 29.319 1.00 90.25 106 ALA A O 1
ATOM 902 N N . GLU A 1 107 ? -40.940 2.109 31.333 1.00 90.31 107 GLU A N 1
ATOM 903 C CA . GLU A 1 107 ? -41.193 0.685 31.062 1.00 90.31 107 GLU A CA 1
ATOM 904 C C . GLU A 1 107 ? -42.178 0.480 29.904 1.00 90.31 107 GLU A C 1
ATOM 906 O O . GLU A 1 10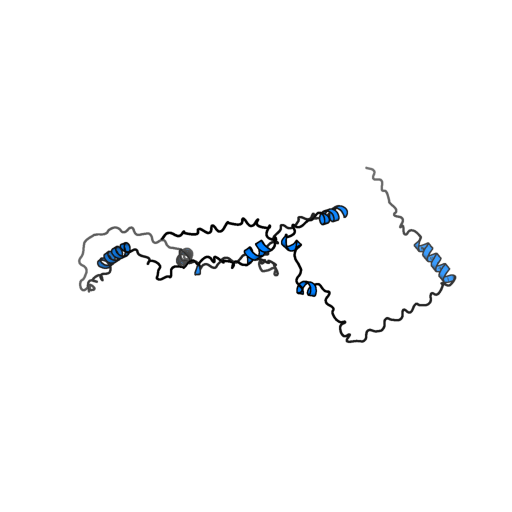7 ? -42.038 -0.459 29.121 1.00 90.31 107 GLU A O 1
ATOM 911 N N . LEU A 1 108 ? -43.175 1.361 29.765 1.00 91.25 108 LEU A N 1
ATOM 912 C CA . LEU A 1 108 ? -44.113 1.310 28.642 1.00 91.25 108 LEU A CA 1
ATOM 913 C C . LEU A 1 108 ? -43.435 1.646 27.310 1.00 91.25 108 LEU A C 1
ATOM 915 O O . LEU A 1 108 ? -43.751 1.014 26.304 1.00 91.25 108 LEU A O 1
ATOM 919 N N . LEU A 1 109 ? -42.507 2.608 27.299 1.00 93.75 109 LEU A N 1
ATOM 920 C CA . LEU A 1 109 ? -41.743 2.970 26.103 1.00 93.75 109 LEU A CA 1
ATOM 921 C C . LEU A 1 109 ? -40.758 1.867 25.703 1.00 93.75 109 LEU A C 1
ATOM 923 O O . LEU A 1 109 ? -40.686 1.523 24.525 1.00 93.75 109 LEU A O 1
ATOM 927 N N . GLU A 1 110 ? -40.064 1.258 26.665 1.00 91.88 110 GLU A N 1
ATOM 928 C CA . GLU A 1 110 ? -39.178 0.114 26.409 1.00 91.88 110 GLU A CA 1
ATOM 929 C C . GLU A 1 110 ? -39.954 -1.099 25.890 1.00 91.88 110 GLU A C 1
ATOM 931 O O . GLU A 1 110 ? -39.556 -1.734 24.914 1.00 91.88 110 GLU A O 1
ATOM 936 N N . HIS A 1 111 ? -41.108 -1.393 26.487 1.00 91.38 111 HIS A N 1
ATOM 937 C CA . HIS A 1 111 ? -41.970 -2.480 26.037 1.00 91.38 111 HIS A CA 1
ATOM 938 C C . HIS A 1 111 ? -42.567 -2.206 24.646 1.00 91.38 111 HIS A C 1
ATOM 940 O O . HIS A 1 111 ? -42.679 -3.116 23.825 1.00 91.38 111 HIS A O 1
ATOM 946 N N . ALA A 1 112 ? -42.920 -0.953 24.344 1.00 91.44 112 ALA A N 1
ATOM 947 C CA . ALA A 1 112 ? -43.364 -0.559 23.010 1.00 91.44 112 ALA A CA 1
ATOM 948 C C . ALA A 1 112 ? -42.245 -0.707 21.965 1.00 91.44 112 ALA A C 1
ATOM 950 O O . ALA A 1 112 ? -42.520 -1.176 20.861 1.00 91.44 112 ALA A O 1
ATOM 951 N N . ALA A 1 113 ? -40.998 -0.375 22.317 1.00 89.00 113 ALA A N 1
ATOM 952 C CA . ALA A 1 113 ? -39.833 -0.591 21.460 1.00 89.00 113 ALA A CA 1
ATOM 953 C C . ALA A 1 113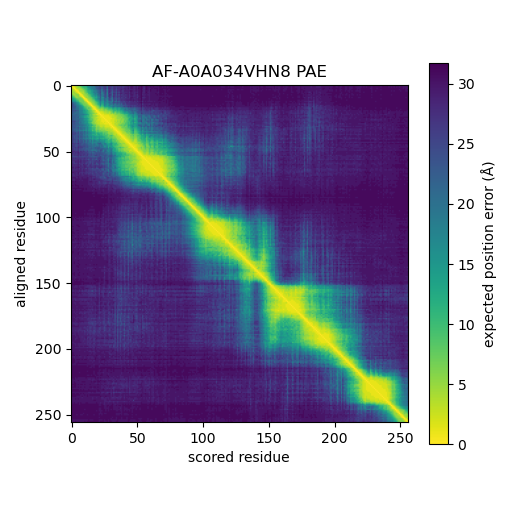 ? -39.558 -2.089 21.223 1.00 89.00 113 ALA A C 1
ATOM 955 O O . ALA A 1 113 ? -39.305 -2.509 20.100 1.00 89.00 113 ALA A O 1
ATOM 956 N N . GLN A 1 114 ? -39.707 -2.928 22.250 1.00 87.25 114 GLN A N 1
ATOM 957 C CA . GLN A 1 114 ? -39.573 -4.382 22.099 1.00 87.25 114 GLN A CA 1
ATOM 958 C C . GLN A 1 114 ? -40.658 -5.000 21.209 1.00 87.25 114 GLN A C 1
ATOM 960 O O . GLN A 1 114 ? -40.402 -5.991 20.531 1.00 87.25 114 GLN A O 1
ATOM 965 N N . ILE A 1 115 ? -41.875 -4.449 21.218 1.00 88.38 115 ILE A N 1
ATOM 966 C CA . ILE A 1 115 ? -42.973 -4.925 20.362 1.00 88.38 115 ILE A CA 1
ATOM 967 C C . ILE A 1 115 ? -42.827 -4.418 18.925 1.00 88.38 115 ILE A C 1
ATOM 969 O O . ILE A 1 115 ? -43.262 -5.098 17.992 1.00 88.38 115 ILE A O 1
ATOM 973 N N . SER A 1 116 ? -42.261 -3.224 18.736 1.00 85.81 116 SER A N 1
ATOM 974 C CA . SER A 1 116 ? -42.070 -2.656 17.402 1.00 85.81 116 SER A CA 1
ATOM 975 C C . SER A 1 116 ? -40.977 -3.383 16.616 1.00 85.81 116 SER A C 1
ATOM 977 O O . SER A 1 116 ? -41.056 -3.446 15.387 1.00 85.81 116 SER A O 1
ATOM 979 N N . GLU A 1 117 ? -40.008 -3.992 17.300 1.00 83.50 117 GLU A N 1
ATOM 980 C CA . GLU A 1 117 ? -38.988 -4.825 16.675 1.00 83.50 117 GLU A CA 1
ATOM 981 C C . GLU A 1 117 ? -39.508 -6.249 16.388 1.00 83.50 117 GLU A C 1
ATOM 983 O O . GLU A 1 117 ? -39.959 -6.967 17.285 1.00 83.50 117 GLU A O 1
ATOM 988 N N . PRO A 1 118 ? -39.459 -6.715 15.127 1.00 83.56 118 PRO A N 1
ATOM 989 C CA . PRO A 1 118 ? -39.857 -8.075 14.802 1.00 83.56 118 PRO A CA 1
ATOM 990 C C . PRO A 1 118 ? -38.880 -9.080 15.424 1.00 83.56 118 PRO A C 1
ATOM 992 O O . PRO A 1 118 ? -37.672 -8.983 15.234 1.00 83.56 118 PRO A O 1
ATOM 995 N N . ARG A 1 119 ? -39.422 -10.108 16.091 1.00 81.44 119 ARG A N 1
ATOM 996 C CA . ARG A 1 119 ? -38.655 -11.171 16.774 1.00 81.44 119 ARG A CA 1
ATOM 997 C C . ARG A 1 119 ? -37.586 -11.842 15.900 1.00 81.44 119 ARG A C 1
ATOM 999 O O . ARG A 1 119 ? -36.556 -12.260 16.413 1.00 81.44 119 ARG A O 1
ATOM 1006 N N . GLU A 1 120 ? -37.850 -11.953 14.601 1.00 82.56 120 GLU A N 1
ATOM 1007 C CA . GLU A 1 120 ? -36.891 -12.396 13.589 1.00 82.56 120 GLU A CA 1
ATOM 1008 C C . GLU A 1 120 ? -36.895 -11.374 12.440 1.00 82.56 120 GLU A C 1
ATOM 1010 O O . GLU A 1 120 ? -37.832 -11.357 11.627 1.00 82.56 120 GLU A O 1
ATOM 1015 N N . PRO A 1 121 ? -35.898 -10.474 12.367 1.00 78.25 121 PRO A N 1
ATOM 1016 C CA . PRO A 1 121 ? -35.795 -9.541 11.259 1.00 78.25 121 PRO A CA 1
ATOM 1017 C C . PRO A 1 121 ? -35.484 -10.321 9.981 1.00 78.25 121 PRO A C 1
ATOM 1019 O O . PRO A 1 121 ? -34.579 -11.148 9.933 1.00 78.25 121 PRO A O 1
ATOM 1022 N N . ARG A 1 122 ? -36.252 -10.075 8.916 1.00 80.06 122 ARG A N 1
ATOM 1023 C CA . ARG A 1 122 ? -35.969 -10.688 7.610 1.00 80.06 122 ARG A CA 1
ATOM 1024 C C . ARG A 1 122 ? -34.666 -10.110 7.060 1.00 80.06 122 ARG A C 1
ATOM 1026 O O . ARG A 1 122 ? -34.524 -8.892 7.067 1.00 80.06 122 ARG A O 1
ATOM 1033 N N . ASP A 1 123 ? -33.825 -10.941 6.448 1.00 78.69 123 ASP A N 1
ATOM 1034 C CA . ASP A 1 123 ? -32.521 -10.543 5.878 1.00 78.69 123 ASP A CA 1
ATOM 1035 C C . ASP A 1 123 ? -32.588 -9.318 4.955 1.00 78.69 123 ASP A C 1
ATOM 1037 O O . ASP A 1 123 ? -31.680 -8.500 4.927 1.00 78.69 123 ASP A O 1
ATOM 1041 N N . LYS A 1 124 ? -33.706 -9.132 4.240 1.00 80.75 124 LYS A N 1
ATOM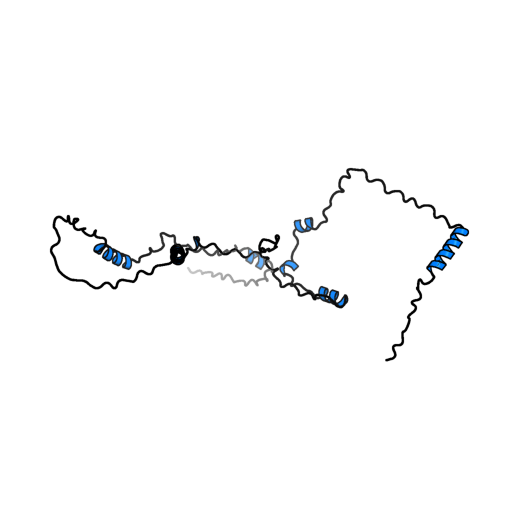 1042 C CA . LYS A 1 124 ? -33.929 -7.966 3.367 1.00 80.75 124 LYS A CA 1
ATOM 1043 C C . LYS A 1 124 ? -34.063 -6.620 4.099 1.00 80.75 124 LYS A C 1
ATOM 1045 O O . LYS A 1 124 ? -34.002 -5.584 3.449 1.00 80.75 124 LYS A O 1
ATOM 1050 N N . TYR A 1 125 ? -34.327 -6.640 5.404 1.00 78.88 125 TYR A N 1
ATOM 1051 C CA . TYR A 1 125 ? -34.421 -5.457 6.266 1.00 78.88 125 TYR A CA 1
ATOM 1052 C C . TYR A 1 125 ? -33.207 -5.317 7.196 1.00 78.88 125 TYR A C 1
ATOM 1054 O O . TYR A 1 125 ? -33.091 -4.304 7.880 1.00 78.88 125 TYR A O 1
ATOM 1062 N N . VAL A 1 126 ? -32.301 -6.302 7.214 1.00 80.75 126 VAL A N 1
ATOM 1063 C CA . VAL A 1 126 ? -31.017 -6.208 7.912 1.00 80.75 126 VAL A CA 1
ATOM 1064 C C . VAL A 1 126 ? -30.047 -5.496 6.982 1.00 80.75 126 VAL A C 1
ATOM 1066 O O . VAL A 1 126 ? -29.786 -5.952 5.869 1.00 80.75 126 VAL A O 1
ATOM 1069 N N . PHE A 1 127 ? -29.528 -4.350 7.417 1.00 80.62 127 PHE A N 1
ATOM 1070 C CA . PHE A 1 127 ? -28.505 -3.653 6.648 1.00 80.62 127 PHE A CA 1
ATOM 1071 C C . PHE A 1 127 ? -27.265 -4.555 6.547 1.00 80.62 127 PHE A C 1
ATOM 1073 O O . PHE A 1 127 ? -26.798 -5.039 7.583 1.00 80.62 127 PHE A O 1
ATOM 1080 N N . PRO A 1 128 ? -26.726 -4.817 5.342 1.00 82.19 128 PRO A N 1
ATOM 1081 C CA . PRO A 1 128 ? -25.512 -5.607 5.223 1.00 82.19 128 PRO A CA 1
ATOM 1082 C C . PRO A 1 128 ? -24.373 -4.906 5.978 1.00 82.19 128 PRO A C 1
ATOM 1084 O O . PRO A 1 128 ? -24.306 -3.670 5.965 1.00 82.19 128 PRO A O 1
ATOM 1087 N N . PRO A 1 129 ? -23.476 -5.665 6.633 1.00 80.81 129 PRO A N 1
ATOM 1088 C CA . PRO A 1 129 ? -22.317 -5.076 7.285 1.00 80.81 129 PRO A CA 1
ATOM 1089 C C . PRO A 1 129 ? -21.494 -4.300 6.257 1.00 80.81 129 PRO A C 1
ATOM 1091 O O . PRO A 1 129 ? -21.389 -4.695 5.092 1.00 80.81 129 PRO A O 1
ATOM 1094 N N . THR A 1 130 ? -20.919 -3.178 6.684 1.00 76.81 130 THR A N 1
ATOM 1095 C CA . THR A 1 130 ? -20.083 -2.348 5.815 1.00 76.81 130 THR A CA 1
ATOM 1096 C C . THR A 1 130 ? -18.935 -3.190 5.247 1.00 76.81 130 THR A C 1
ATOM 1098 O O . THR A 1 130 ? -18.205 -3.791 6.037 1.00 76.81 130 THR A O 1
ATOM 1101 N N . PRO A 1 131 ? -18.762 -3.255 3.914 1.00 69.25 131 PRO A N 1
ATOM 1102 C CA . PRO A 1 131 ? -17.705 -4.049 3.299 1.00 69.25 131 PRO A CA 1
ATOM 1103 C C . PRO A 1 131 ? -16.323 -3.571 3.753 1.00 69.25 131 PRO A C 1
ATOM 1105 O O . PRO A 1 131 ? -16.044 -2.370 3.767 1.00 69.25 131 PRO A O 1
ATOM 1108 N N . ASP A 1 132 ? -15.465 -4.524 4.121 1.00 66.00 132 ASP A N 1
ATOM 1109 C CA . ASP A 1 132 ? -14.111 -4.241 4.586 1.00 66.00 132 ASP A CA 1
ATOM 1110 C C . ASP A 1 132 ? -13.213 -3.920 3.399 1.00 66.00 132 ASP A C 1
ATOM 1112 O O . ASP A 1 132 ? -12.795 -4.791 2.634 1.00 66.00 132 ASP A O 1
ATOM 1116 N N . TYR A 1 133 ? -12.951 -2.626 3.245 1.00 62.78 133 TYR A N 1
ATOM 1117 C CA . TYR A 1 133 ? -12.019 -2.116 2.267 1.00 62.78 133 TYR A CA 1
ATOM 1118 C C . TYR A 1 133 ? -10.602 -2.249 2.796 1.00 62.78 133 TYR A C 1
ATOM 1120 O O . TYR A 1 133 ? -10.329 -1.996 3.968 1.00 62.78 133 TYR A O 1
ATOM 1128 N N . PRO A 1 134 ? -9.723 -2.675 1.891 1.00 58.28 134 PRO A N 1
ATOM 1129 C CA . PRO A 1 134 ? -9.278 -1.730 0.880 1.00 58.28 134 PRO A CA 1
ATOM 1130 C C . PRO A 1 134 ? -8.428 -0.613 1.505 1.00 58.28 134 PRO A C 1
ATOM 1132 O O . PRO A 1 134 ? -8.078 -0.839 2.617 1.00 58.28 134 PRO A O 1
ATOM 1135 N N . TYR A 1 135 ? -8.243 0.563 0.877 1.00 57.91 135 TYR A N 1
ATOM 1136 C CA . TYR A 1 135 ? -7.594 1.883 1.214 1.00 57.91 135 TYR A CA 1
ATOM 1137 C C . TYR A 1 135 ? -8.065 2.849 2.384 1.00 57.91 135 TYR A C 1
ATOM 1139 O O . TYR A 1 135 ? -9.224 3.265 2.287 1.00 57.91 135 TYR A O 1
ATOM 1147 N N . ALA A 1 136 ? -7.303 3.325 3.406 1.00 64.44 136 ALA A N 1
ATOM 1148 C CA . ALA A 1 136 ? -7.844 3.904 4.680 1.00 64.44 136 ALA A CA 1
ATOM 1149 C C . ALA A 1 136 ? -7.860 5.405 5.029 1.00 64.44 136 ALA A C 1
ATOM 1151 O O . ALA A 1 136 ? -8.351 5.771 6.101 1.00 64.44 136 ALA A O 1
ATOM 1152 N N . PRO A 1 137 ? -7.208 6.307 4.314 1.00 62.81 137 PRO A N 1
ATOM 1153 C CA . PRO A 1 137 ? -6.571 7.456 4.947 1.00 62.81 137 PRO A CA 1
ATOM 1154 C C . PRO A 1 137 ? -7.554 8.330 5.742 1.00 62.81 137 PRO A C 1
ATOM 1156 O O . PRO A 1 137 ? -8.641 8.681 5.270 1.00 62.81 137 PRO A O 1
ATOM 1159 N N . LYS A 1 138 ? -7.156 8.690 6.967 1.00 67.69 138 LYS A N 1
ATOM 1160 C CA . LYS A 1 138 ? -7.910 9.608 7.824 1.00 67.69 138 LYS A CA 1
ATOM 1161 C C . LYS A 1 138 ? -7.612 11.042 7.386 1.00 67.69 138 LYS A C 1
ATOM 1163 O O . LYS A 1 138 ? -6.642 11.648 7.826 1.00 67.69 138 LYS A O 1
ATOM 1168 N N . ILE A 1 139 ? -8.416 11.537 6.449 1.00 66.75 139 ILE A N 1
ATOM 1169 C CA . ILE A 1 139 ? -8.216 12.837 5.784 1.00 66.75 139 ILE A CA 1
ATOM 1170 C C . ILE A 1 139 ? -8.688 14.005 6.674 1.00 66.75 139 ILE A C 1
ATOM 1172 O O . ILE A 1 139 ? -8.230 15.132 6.514 1.00 66.75 139 ILE A O 1
ATOM 1176 N N . SER A 1 140 ? -9.556 13.746 7.655 1.00 69.38 140 SER A N 1
ATOM 1177 C CA . SER A 1 140 ? -10.164 14.758 8.524 1.00 69.38 140 SER A CA 1
ATOM 1178 C C . SER A 1 140 ? -10.111 14.333 10.004 1.00 69.38 140 SER A C 1
ATOM 1180 O O . SER A 1 140 ? -10.326 13.176 10.357 1.00 69.38 140 SER A O 1
ATOM 1182 N N . LEU A 1 141 ? -9.819 15.280 10.908 1.00 70.06 141 LEU A N 1
ATOM 1183 C CA . LEU A 1 141 ? -9.698 15.026 12.359 1.00 70.06 141 LEU A CA 1
ATOM 1184 C C . LEU A 1 141 ? -11.022 14.608 13.023 1.00 70.06 141 LEU A C 1
ATOM 1186 O O . LEU A 1 141 ? -11.007 13.933 14.051 1.00 70.06 141 LEU A O 1
ATOM 1190 N N . LYS A 1 142 ? -12.154 15.014 12.438 1.00 76.88 142 LYS A N 1
ATOM 1191 C CA . LYS A 1 142 ? -13.505 14.797 12.976 1.00 76.88 142 LYS A CA 1
ATOM 1192 C C . LYS A 1 142 ? -14.153 13.486 12.515 1.00 76.88 142 LYS A C 1
ATOM 1194 O O . LYS A 1 142 ? -15.123 13.063 13.132 1.00 76.88 142 LYS A O 1
ATOM 1199 N N . GLU A 1 143 ? -13.636 12.838 11.473 1.00 6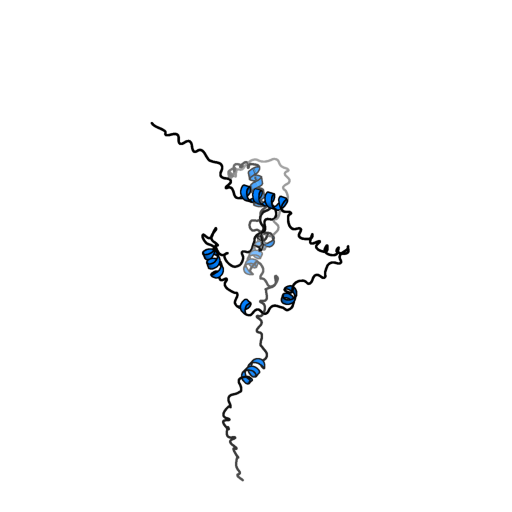2.94 143 GLU A N 1
ATOM 1200 C CA . GLU A 1 143 ? -14.237 11.627 10.896 1.00 62.94 143 GLU A CA 1
ATOM 1201 C C . GLU A 1 143 ? -13.351 10.399 11.150 1.00 62.94 143 GLU A C 1
ATOM 1203 O O . GLU A 1 143 ? -12.135 10.539 11.295 1.00 62.94 143 GLU A O 1
ATOM 1208 N N . PRO A 1 144 ? -13.915 9.181 11.235 1.00 65.75 144 PRO A N 1
ATOM 1209 C CA . PRO A 1 144 ? -13.133 7.957 11.395 1.00 65.75 144 PRO A CA 1
ATOM 1210 C C . PRO A 1 144 ? -12.243 7.685 10.173 1.00 65.75 144 PRO A C 1
ATOM 1212 O O . PRO A 1 144 ? -12.558 8.069 9.048 1.00 65.75 144 PRO A O 1
ATOM 1215 N N . ALA A 1 145 ? -11.119 6.998 10.398 1.00 66.38 145 ALA A N 1
ATOM 1216 C CA . ALA A 1 145 ? -10.273 6.531 9.306 1.00 66.38 145 ALA A CA 1
ATOM 1217 C C . ALA A 1 145 ? -11.078 5.571 8.423 1.00 66.38 145 ALA A C 1
ATOM 1219 O O . ALA A 1 145 ? -11.798 4.705 8.928 1.00 66.38 145 ALA A O 1
ATOM 1220 N N . LYS A 1 146 ? -10.931 5.702 7.106 1.00 57.66 146 LYS A N 1
ATOM 1221 C CA . LYS A 1 146 ? -11.306 4.626 6.183 1.00 57.66 146 LYS A CA 1
ATOM 1222 C C . LYS A 1 146 ? -10.385 3.413 6.487 1.00 57.66 146 LYS A C 1
ATOM 1224 O O . LYS A 1 146 ? -9.459 3.537 7.279 1.00 57.66 146 LYS A O 1
ATOM 1229 N N . LYS A 1 147 ? -10.595 2.220 5.926 1.00 57.97 147 LYS A N 1
ATOM 1230 C CA . LYS A 1 147 ? -9.692 1.053 6.140 1.00 57.97 147 LYS A CA 1
ATOM 1231 C C . LYS A 1 147 ? -8.802 0.799 4.931 1.00 57.97 147 LYS A C 1
ATOM 1233 O O . LYS A 1 147 ? -9.343 1.017 3.857 1.00 57.97 147 LYS A O 1
ATOM 1238 N N . ASP A 1 148 ? -7.526 0.408 5.178 1.00 56.28 148 ASP A N 1
ATOM 1239 C CA . ASP A 1 148 ? -6.350 0.230 4.285 1.00 56.28 148 ASP A CA 1
ATOM 1240 C C . ASP A 1 148 ? -6.012 -1.278 4.197 1.00 56.28 148 ASP A C 1
ATOM 1242 O O . ASP A 1 148 ? -5.972 -1.937 5.239 1.00 56.28 148 ASP A O 1
ATOM 1246 N N . PRO A 1 149 ? -5.760 -1.874 3.020 1.00 55.19 149 PRO A N 1
ATOM 1247 C CA . PRO A 1 149 ? -5.861 -3.290 2.801 1.00 55.19 149 PRO A CA 1
ATOM 1248 C C . PRO A 1 149 ? -4.447 -3.712 2.844 1.00 55.19 149 PRO A C 1
ATOM 1250 O O . PRO A 1 149 ? -3.763 -3.648 1.819 1.00 55.19 149 PRO A O 1
ATOM 1253 N N . GLY A 1 150 ? -3.989 -3.952 4.065 1.00 51.84 150 GLY A N 1
ATOM 1254 C CA . GLY A 1 150 ? -2.584 -4.146 4.347 1.00 51.84 150 GLY A CA 1
ATOM 1255 C C . GLY A 1 150 ? -1.896 -4.815 3.166 1.00 51.84 150 GLY A C 1
ATOM 1256 O O . GLY A 1 150 ? -2.343 -5.865 2.692 1.00 51.84 150 GLY A O 1
ATOM 1257 N N . ARG A 1 151 ? -0.871 -4.130 2.639 1.00 57.59 151 ARG A N 1
ATOM 1258 C CA . ARG A 1 151 ? 0.075 -4.657 1.654 1.00 57.59 151 ARG A CA 1
ATOM 1259 C C . ARG A 1 151 ? 0.225 -6.159 1.938 1.00 57.59 151 ARG A C 1
ATOM 1261 O O . ARG A 1 151 ? 0.422 -6.488 3.106 1.00 57.59 151 ARG A O 1
ATOM 1268 N N . PRO A 1 152 ? 0.137 -7.064 0.948 1.00 59.03 152 PRO A N 1
ATOM 1269 C CA . PRO A 1 152 ? 0.013 -8.511 1.190 1.00 59.03 152 PRO A CA 1
ATOM 1270 C C . PRO A 1 152 ? 1.189 -9.153 1.956 1.00 59.03 152 PRO A C 1
ATOM 1272 O O . PRO A 1 152 ? 1.210 -10.361 2.165 1.00 59.03 152 PRO A O 1
ATOM 1275 N N . PHE A 1 153 ? 2.170 -8.356 2.382 1.00 57.97 153 P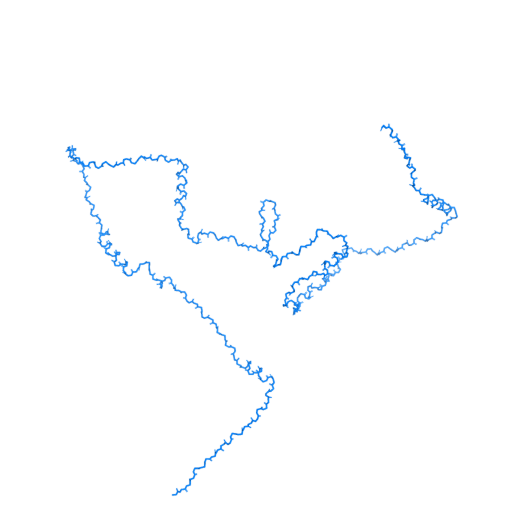HE A N 1
ATOM 1276 C CA . PHE A 1 153 ? 3.361 -8.758 3.101 1.00 57.97 153 PHE A CA 1
ATOM 1277 C C . PHE A 1 153 ? 3.502 -7.937 4.381 1.00 57.97 153 PHE A C 1
ATOM 1279 O O . PHE A 1 153 ? 3.324 -6.715 4.365 1.00 57.97 153 PHE A O 1
ATOM 1286 N N . GLN A 1 154 ? 3.886 -8.605 5.473 1.00 68.12 154 GLN A N 1
ATOM 1287 C CA . GLN A 1 154 ? 4.309 -7.914 6.688 1.00 68.12 154 GLN A CA 1
ATOM 1288 C C . GLN A 1 154 ? 5.447 -6.939 6.344 1.00 68.12 154 GLN A C 1
ATOM 1290 O O . GLN A 1 154 ? 6.405 -7.337 5.673 1.00 68.12 154 GLN A O 1
ATOM 1295 N N . PRO A 1 155 ? 5.357 -5.664 6.761 1.00 71.44 155 PRO A N 1
ATOM 1296 C CA . PRO A 1 155 ? 6.433 -4.715 6.539 1.00 71.44 155 PRO A CA 1
ATOM 1297 C C . PRO A 1 155 ? 7.689 -5.192 7.270 1.00 71.44 155 PRO A C 1
ATOM 1299 O O . PRO A 1 155 ? 7.626 -5.675 8.403 1.00 71.44 155 PRO A O 1
ATOM 1302 N N . ILE A 1 156 ? 8.833 -5.054 6.607 1.00 77.25 156 ILE A N 1
ATOM 1303 C CA . ILE A 1 156 ? 10.135 -5.352 7.199 1.00 77.25 156 ILE A CA 1
ATOM 1304 C C . ILE A 1 156 ? 10.325 -4.459 8.427 1.00 77.25 156 ILE A C 1
ATOM 1306 O O . ILE A 1 156 ? 10.128 -3.245 8.361 1.00 77.25 156 ILE A O 1
ATOM 1310 N N . LYS A 1 157 ? 10.724 -5.063 9.548 1.00 83.56 157 LYS A N 1
ATOM 1311 C CA . LYS A 1 157 ? 11.066 -4.330 10.768 1.00 83.56 157 LYS A CA 1
ATOM 1312 C C . LYS A 1 157 ? 12.472 -3.758 10.618 1.00 83.56 157 LYS A C 1
ATOM 1314 O O . LYS A 1 157 ? 13.453 -4.468 10.811 1.00 83.56 157 LYS A O 1
ATOM 1319 N N . VAL A 1 158 ? 12.550 -2.487 10.241 1.00 89.56 158 VAL A N 1
ATOM 1320 C CA . VAL A 1 158 ? 13.810 -1.738 10.181 1.00 89.56 158 VAL A CA 1
ATOM 1321 C C . VAL A 1 158 ? 14.166 -1.258 11.595 1.00 89.56 158 VAL A C 1
ATOM 1323 O O . VAL A 1 158 ? 13.279 -0.745 12.288 1.00 89.56 158 VAL A O 1
ATOM 1326 N N . PRO A 1 159 ? 15.417 -1.424 12.061 1.00 88.62 159 PRO A N 1
ATOM 1327 C CA . PRO A 1 159 ? 15.882 -0.807 13.300 1.00 88.62 159 PRO A CA 1
ATOM 1328 C C . PRO A 1 159 ? 15.641 0.707 13.298 1.00 88.62 159 PRO A C 1
ATOM 1330 O O . PRO A 1 159 ? 15.734 1.359 12.262 1.00 88.62 159 PRO A O 1
ATOM 1333 N N . LYS A 1 160 ? 15.346 1.291 14.466 1.00 85.88 160 LYS A N 1
ATOM 1334 C CA . LYS A 1 160 ? 15.075 2.737 14.580 1.00 85.88 160 LYS A CA 1
ATOM 1335 C C . LYS A 1 160 ? 16.293 3.587 14.168 1.00 85.88 160 LYS A C 1
ATOM 1337 O O . LYS A 1 160 ? 16.119 4.730 13.760 1.00 85.88 160 LYS A O 1
ATOM 1342 N N . TRP A 1 161 ? 17.503 3.055 14.337 1.00 89.50 161 TRP A N 1
ATOM 1343 C CA . TRP A 1 161 ? 18.778 3.684 13.993 1.00 89.50 161 TRP A CA 1
ATOM 1344 C C . TRP A 1 161 ? 19.829 2.592 13.769 1.00 89.50 161 TRP A C 1
ATOM 1346 O O . TRP A 1 161 ? 19.803 1.557 14.439 1.00 89.50 161 TRP A O 1
ATOM 1356 N N . PHE A 1 162 ? 20.740 2.825 12.825 1.00 93.62 162 PHE A N 1
ATOM 1357 C CA . PHE A 1 162 ? 21.920 1.991 12.604 1.00 93.62 162 PHE A CA 1
ATOM 1358 C C . PHE A 1 162 ? 23.116 2.625 13.316 1.00 93.62 162 PHE A C 1
ATOM 1360 O O . PHE A 1 162 ? 23.304 3.837 13.253 1.00 93.62 162 PHE A O 1
ATOM 1367 N N . HIS A 1 163 ? 23.923 1.817 14.006 1.00 92.31 163 HIS A N 1
ATOM 1368 C CA . HIS A 1 163 ? 25.118 2.314 14.700 1.00 92.31 163 HIS A CA 1
ATOM 1369 C C . HIS A 1 163 ? 26.230 2.748 13.730 1.00 92.31 163 HIS A C 1
ATOM 1371 O O . HIS A 1 163 ? 26.970 3.683 14.025 1.00 92.31 163 HIS A O 1
ATOM 1377 N N . HIS A 1 164 ? 26.319 2.097 12.566 1.00 95.62 164 HIS A N 1
ATOM 1378 C CA . HIS A 1 164 ? 27.304 2.366 11.521 1.00 95.62 164 HIS A CA 1
ATOM 1379 C C . HIS A 1 164 ? 26.644 2.326 10.139 1.00 95.62 164 HIS A C 1
ATOM 1381 O O . HIS A 1 164 ? 25.661 1.612 9.935 1.00 95.62 164 HIS A O 1
ATOM 1387 N N . LEU A 1 165 ? 27.214 3.063 9.183 1.00 93.38 165 LEU A N 1
ATOM 1388 C CA . LEU A 1 165 ? 26.734 3.145 7.796 1.00 93.38 165 LEU A CA 1
ATOM 1389 C C . LEU A 1 165 ? 26.917 1.808 7.047 1.00 93.38 165 LEU A C 1
ATOM 1391 O O . LEU A 1 165 ? 26.124 1.446 6.179 1.00 93.38 165 LEU A O 1
ATOM 1395 N N . GLU A 1 166 ? 27.921 1.029 7.451 1.00 95.50 166 GLU A N 1
ATOM 1396 C CA . GLU A 1 166 ? 28.151 -0.350 7.002 1.00 95.50 166 GLU A CA 1
ATOM 1397 C C . GLU A 1 166 ? 26.983 -1.266 7.392 1.00 95.50 166 GLU A C 1
ATOM 1399 O O . GLU A 1 166 ? 26.460 -1.991 6.555 1.00 95.50 166 GLU A O 1
ATOM 1404 N N . ASN A 1 167 ? 26.471 -1.144 8.620 1.00 92.31 167 ASN A N 1
ATOM 1405 C CA . ASN A 1 167 ? 25.333 -1.945 9.081 1.00 92.31 167 ASN A CA 1
ATOM 1406 C C . ASN A 1 167 ? 24.042 -1.584 8.335 1.00 92.31 167 ASN A C 1
ATOM 1408 O O . ASN A 1 167 ? 23.197 -2.443 8.092 1.00 92.31 167 ASN A O 1
ATOM 1412 N N . GLU A 1 168 ? 23.874 -0.309 7.977 1.00 92.38 168 GLU A N 1
ATOM 1413 C CA . GLU A 1 168 ? 22.743 0.137 7.165 1.00 92.38 168 GLU A CA 1
ATOM 1414 C C . GLU A 1 168 ? 22.832 -0.424 5.740 1.00 92.38 168 GLU A C 1
ATOM 1416 O O . GLU A 1 168 ? 21.862 -0.974 5.215 1.00 92.38 168 GLU A O 1
ATOM 1421 N N . THR A 1 169 ? 24.006 -0.333 5.117 1.00 92.38 169 THR A N 1
ATOM 1422 C CA . THR A 1 169 ? 24.230 -0.854 3.760 1.00 92.38 169 THR A CA 1
ATOM 1423 C C . THR A 1 169 ? 24.134 -2.381 3.701 1.00 92.38 169 THR A C 1
ATOM 1425 O O . THR A 1 169 ? 23.517 -2.921 2.777 1.00 92.38 169 THR A O 1
ATOM 1428 N N . GLU A 1 170 ? 24.640 -3.093 4.706 1.00 94.06 170 GLU A N 1
ATOM 1429 C CA . GLU A 1 170 ? 24.475 -4.542 4.848 1.00 94.06 170 GLU A CA 1
ATOM 1430 C C . GLU A 1 170 ? 23.000 -4.919 5.049 1.00 94.06 170 GLU A C 1
ATOM 1432 O O . GLU A 1 170 ? 22.482 -5.809 4.371 1.00 94.06 170 GLU A O 1
ATOM 1437 N N . PHE A 1 171 ? 22.272 -4.189 5.900 1.00 93.31 171 PHE A N 1
ATOM 1438 C CA . PHE A 1 171 ? 20.842 -4.409 6.106 1.00 93.31 171 PHE A CA 1
ATOM 1439 C C . PHE A 1 171 ? 20.055 -4.267 4.797 1.00 93.31 171 PHE A C 1
ATOM 1441 O O . PHE A 1 171 ? 19.318 -5.178 4.414 1.00 93.31 171 PHE A O 1
ATOM 1448 N N . TRP A 1 172 ? 20.242 -3.163 4.068 1.00 89.88 172 TRP A N 1
ATOM 1449 C CA . TRP A 1 172 ? 19.520 -2.922 2.817 1.00 89.88 172 TRP A CA 1
ATOM 1450 C C . TRP A 1 172 ? 19.935 -3.862 1.682 1.00 89.88 172 TRP A C 1
ATOM 1452 O O . TRP A 1 172 ? 19.089 -4.216 0.862 1.00 89.88 172 TRP A O 1
ATOM 1462 N N . SER A 1 173 ? 21.192 -4.310 1.639 1.00 89.50 173 SER A N 1
ATOM 1463 C CA . SER A 1 173 ? 21.655 -5.274 0.630 1.00 89.50 173 SER A CA 1
ATOM 1464 C C . SER A 1 173 ? 21.172 -6.705 0.896 1.00 89.50 173 SER A C 1
ATOM 1466 O O . SER A 1 173 ? 20.929 -7.464 -0.047 1.00 89.50 173 SER A O 1
ATOM 1468 N N . THR A 1 174 ? 20.966 -7.067 2.164 1.00 88.44 174 THR A N 1
ATOM 1469 C CA . THR A 1 174 ? 20.470 -8.394 2.562 1.00 88.44 174 THR A CA 1
ATOM 1470 C C . THR A 1 174 ? 18.954 -8.520 2.391 1.00 88.44 174 THR A C 1
ATOM 1472 O O . THR A 1 174 ? 18.427 -9.626 2.227 1.00 88.44 174 THR A O 1
ATOM 1475 N N . LEU A 1 175 ? 18.225 -7.400 2.388 1.00 84.38 175 LEU A N 1
ATOM 1476 C CA . LEU A 1 175 ? 16.776 -7.401 2.224 1.00 84.38 175 LEU A CA 1
ATOM 1477 C C . LEU A 1 175 ? 16.346 -7.910 0.845 1.00 84.38 175 LEU A C 1
ATOM 1479 O O . LEU A 1 175 ? 16.456 -7.232 -0.175 1.00 84.38 175 LEU A O 1
ATOM 1483 N N . ARG A 1 176 ? 15.764 -9.113 0.834 1.00 74.88 176 ARG A N 1
ATOM 1484 C CA . ARG A 1 176 ? 15.157 -9.724 -0.351 1.00 74.88 176 ARG A CA 1
ATOM 1485 C C . ARG A 1 176 ? 13.653 -9.833 -0.174 1.00 74.88 176 ARG A C 1
ATOM 1487 O O . ARG A 1 176 ? 13.165 -10.487 0.743 1.00 74.88 176 ARG A O 1
ATOM 1494 N N . PHE A 1 177 ? 12.911 -9.227 -1.093 1.00 73.31 177 PHE A N 1
ATOM 1495 C CA . PHE A 1 177 ? 11.478 -9.467 -1.201 1.00 73.31 177 PHE A CA 1
ATOM 1496 C C . PHE A 1 177 ? 11.243 -10.771 -1.970 1.00 73.31 177 PHE A C 1
ATOM 1498 O O . PHE A 1 177 ? 11.930 -11.008 -2.968 1.00 73.31 177 PHE A O 1
ATOM 1505 N N . PRO A 1 178 ? 10.282 -11.618 -1.562 1.00 71.50 178 PRO A N 1
ATOM 1506 C CA . PRO A 1 178 ? 9.881 -12.753 -2.379 1.00 71.50 178 PRO A CA 1
ATOM 1507 C C . PRO A 1 178 ? 9.377 -12.227 -3.727 1.00 71.50 178 PRO A C 1
ATOM 1509 O O . PRO A 1 178 ? 8.353 -11.549 -3.808 1.00 71.50 178 PRO A O 1
ATOM 1512 N N . ILE A 1 179 ? 10.130 -12.507 -4.790 1.00 67.94 179 ILE A N 1
ATOM 1513 C CA . ILE A 1 179 ? 9.766 -12.071 -6.135 1.00 67.94 179 ILE A CA 1
ATOM 1514 C C . ILE A 1 179 ? 8.606 -12.946 -6.602 1.00 67.94 179 ILE A C 1
ATOM 1516 O O . ILE A 1 179 ? 8.684 -14.177 -6.596 1.00 67.94 179 ILE A O 1
ATOM 1520 N N . PHE A 1 180 ? 7.516 -12.311 -7.023 1.00 70.81 180 PHE A N 1
ATOM 1521 C CA . PHE A 1 180 ? 6.402 -13.009 -7.648 1.00 70.81 180 PHE A CA 1
ATOM 1522 C C . PHE A 1 180 ? 6.917 -13.712 -8.912 1.00 70.81 180 PHE A C 1
ATOM 1524 O O . PHE A 1 180 ? 7.368 -13.046 -9.839 1.00 70.81 180 PHE A O 1
ATOM 1531 N N . ARG A 1 181 ? 6.892 -15.053 -8.964 1.00 79.31 181 ARG A N 1
ATOM 1532 C CA . ARG A 1 181 ? 7.491 -15.830 -10.074 1.00 79.31 181 ARG A CA 1
ATOM 1533 C C . ARG A 1 181 ? 7.053 -15.357 -11.476 1.00 79.31 181 ARG A C 1
ATOM 1535 O O . ARG A 1 181 ? 7.911 -15.283 -12.350 1.00 79.31 181 ARG A O 1
ATOM 1542 N N . PRO A 1 182 ? 5.785 -14.966 -11.710 1.00 81.31 182 PRO A N 1
ATOM 1543 C CA . PRO A 1 182 ? 5.370 -14.392 -12.993 1.00 81.31 182 PRO A CA 1
ATOM 1544 C C . PRO A 1 182 ? 6.014 -13.040 -13.327 1.00 81.31 182 PRO A C 1
ATOM 1546 O O . PRO A 1 182 ? 6.171 -12.724 -14.502 1.00 81.31 182 PRO A O 1
ATOM 1549 N N . ALA A 1 183 ? 6.411 -12.254 -12.322 1.00 81.38 183 ALA A N 1
ATOM 1550 C CA . ALA A 1 183 ? 7.090 -10.976 -12.524 1.00 81.38 183 ALA A CA 1
ATOM 1551 C C . ALA A 1 183 ? 8.511 -11.149 -13.088 1.00 81.38 183 ALA A C 1
ATOM 1553 O O . ALA A 1 183 ? 8.969 -10.278 -13.818 1.00 81.38 183 ALA A O 1
ATOM 1554 N N . LEU A 1 184 ? 9.182 -12.281 -12.825 1.00 81.69 184 LEU A N 1
ATOM 1555 C CA . LEU A 1 184 ? 10.508 -12.577 -13.396 1.00 81.69 184 LEU A CA 1
ATOM 1556 C C . LEU A 1 184 ? 10.471 -12.695 -14.926 1.00 81.69 184 LEU A C 1
ATOM 1558 O O . LEU A 1 184 ? 11.411 -12.290 -15.599 1.00 81.69 184 LEU A O 1
ATOM 1562 N N . ASN A 1 185 ? 9.369 -13.216 -15.468 1.00 86.00 185 ASN A N 1
ATOM 1563 C CA . ASN A 1 185 ? 9.172 -13.398 -16.907 1.00 86.00 185 ASN A CA 1
ATOM 1564 C C . ASN A 1 185 ? 8.298 -12.294 -17.523 1.00 86.00 185 ASN A C 1
ATOM 1566 O O . ASN A 1 185 ? 7.844 -12.424 -18.664 1.00 86.00 185 ASN A O 1
ATOM 1570 N N . TYR A 1 186 ? 8.005 -11.231 -16.770 1.00 89.44 186 TYR A N 1
ATOM 1571 C CA . TYR A 1 186 ? 7.101 -10.185 -17.219 1.00 89.44 186 TYR A CA 1
ATOM 1572 C C . TYR A 1 186 ? 7.739 -9.363 -18.339 1.00 89.44 186 TYR A C 1
ATOM 1574 O O . TYR A 1 186 ? 8.768 -8.715 -18.155 1.00 89.44 186 TYR A O 1
ATOM 1582 N N . LYS A 1 187 ? 7.093 -9.362 -19.508 1.00 91.94 187 LYS A N 1
ATOM 1583 C CA . LYS A 1 187 ? 7.435 -8.465 -20.612 1.00 91.94 187 LYS A CA 1
ATOM 1584 C C . LYS A 1 187 ? 6.560 -7.214 -20.497 1.00 91.94 187 LYS A C 1
ATOM 1586 O O . LYS A 1 187 ? 5.338 -7.344 -20.600 1.00 91.94 187 LYS A O 1
ATOM 1591 N N . PRO A 1 188 ? 7.139 -6.023 -20.266 1.00 91.94 188 PRO A N 1
ATOM 1592 C CA . PRO A 1 188 ? 6.361 -4.800 -20.136 1.00 91.94 188 PRO A CA 1
ATOM 1593 C C . PRO A 1 188 ? 5.585 -4.512 -21.421 1.00 91.94 188 PRO A C 1
ATOM 1595 O O . PRO A 1 188 ? 6.057 -4.761 -22.531 1.00 91.94 188 PRO A O 1
ATOM 1598 N N . THR A 1 189 ? 4.376 -3.975 -21.268 1.00 94.25 189 THR A N 1
ATOM 1599 C CA . THR A 1 189 ? 3.552 -3.585 -22.414 1.00 94.25 189 THR A CA 1
ATOM 1600 C C . THR A 1 189 ? 4.157 -2.374 -23.125 1.00 94.25 189 THR A C 1
ATOM 1602 O O . THR A 1 189 ? 4.815 -1.535 -22.507 1.00 94.25 189 THR A O 1
ATOM 1605 N N . ALA A 1 190 ? 3.887 -2.232 -24.426 1.00 94.56 190 ALA A N 1
ATOM 1606 C CA . ALA A 1 190 ? 4.376 -1.097 -25.213 1.00 94.56 190 ALA A CA 1
ATOM 1607 C C . ALA A 1 190 ? 3.968 0.264 -24.615 1.00 94.56 190 ALA A C 1
ATOM 1609 O O . ALA A 1 190 ? 4.731 1.224 -24.678 1.00 94.56 190 ALA A O 1
ATOM 1610 N N . ASN A 1 191 ? 2.794 0.342 -23.978 1.00 92.94 191 ASN A N 1
ATOM 1611 C CA . ASN A 1 191 ? 2.341 1.556 -23.303 1.00 92.94 191 ASN A CA 1
ATOM 1612 C C . ASN A 1 191 ? 3.179 1.872 -22.052 1.00 92.94 191 ASN A C 1
ATOM 1614 O O . ASN A 1 191 ? 3.565 3.017 -21.852 1.00 92.94 191 ASN A O 1
ATOM 1618 N N . MET A 1 192 ? 3.528 0.864 -21.243 1.00 92.44 192 MET A N 1
ATOM 1619 C CA . MET A 1 192 ? 4.431 1.064 -20.102 1.00 92.44 192 MET A CA 1
ATOM 1620 C C . MET A 1 192 ? 5.811 1.538 -20.553 1.00 92.44 192 MET A C 1
ATOM 1622 O O . MET A 1 192 ? 6.359 2.453 -19.949 1.00 92.44 192 MET A O 1
ATOM 1626 N N . LEU A 1 193 ? 6.344 0.965 -21.637 1.00 93.94 193 LEU A N 1
ATOM 1627 C CA . LEU A 1 193 ? 7.605 1.419 -22.225 1.00 93.94 193 LEU A CA 1
ATOM 1628 C C . LEU A 1 193 ? 7.507 2.871 -22.712 1.00 93.94 193 LEU A C 1
ATOM 1630 O O . LEU A 1 193 ? 8.396 3.669 -22.438 1.00 93.94 193 LEU A O 1
ATOM 1634 N N . ARG A 1 194 ? 6.397 3.244 -23.360 1.00 91.62 194 ARG A N 1
ATOM 1635 C CA . ARG A 1 194 ? 6.143 4.618 -23.815 1.00 91.62 194 ARG A CA 1
ATOM 1636 C C . ARG A 1 194 ? 6.031 5.614 -22.659 1.00 91.62 194 ARG A C 1
ATOM 1638 O O . ARG A 1 194 ? 6.510 6.733 -22.791 1.00 91.62 194 ARG A O 1
ATOM 1645 N N . LEU A 1 195 ? 5.398 5.222 -21.556 1.00 89.31 195 LEU A N 1
ATOM 1646 C CA . LEU A 1 195 ? 5.258 6.051 -20.355 1.00 89.31 195 LEU A CA 1
ATOM 1647 C C . LEU A 1 195 ? 6.562 6.169 -19.559 1.00 89.31 195 LEU A C 1
ATOM 1649 O O . LEU A 1 195 ? 6.764 7.173 -18.885 1.00 89.31 195 LEU A O 1
ATOM 1653 N N . ALA A 1 196 ? 7.427 5.154 -19.624 1.00 90.94 196 ALA A N 1
ATOM 1654 C CA . ALA A 1 196 ? 8.738 5.175 -18.984 1.00 90.94 196 ALA A CA 1
ATOM 1655 C C . ALA A 1 196 ? 9.732 6.101 -19.699 1.00 90.94 196 ALA A C 1
ATOM 1657 O O . ALA A 1 196 ? 10.703 6.541 -19.085 1.00 90.94 196 ALA A O 1
ATOM 1658 N N . LEU A 1 197 ? 9.503 6.411 -20.982 1.00 91.81 197 LEU A N 1
ATOM 1659 C CA . LEU A 1 197 ? 10.298 7.415 -21.679 1.00 91.81 197 LEU A CA 1
ATOM 1660 C C . LEU A 1 197 ? 10.096 8.782 -21.011 1.00 91.81 197 LEU A C 1
ATOM 1662 O O . LEU A 1 197 ? 8.958 9.153 -20.705 1.00 91.81 197 LEU A O 1
ATOM 1666 N N . PRO A 1 198 ? 11.174 9.560 -20.801 1.00 87.38 198 PRO A N 1
ATOM 1667 C CA . PRO A 1 198 ? 11.051 10.899 -20.253 1.00 87.38 198 PRO A CA 1
ATOM 1668 C C . PRO A 1 198 ? 10.104 11.706 -21.139 1.00 87.38 198 PRO A C 1
ATOM 1670 O O . PRO A 1 198 ? 10.249 11.745 -22.364 1.00 87.38 198 PRO A O 1
ATOM 1673 N N . ARG A 1 199 ? 9.105 12.340 -20.519 1.00 83.06 199 ARG A N 1
ATOM 1674 C CA . ARG A 1 199 ? 8.160 13.190 -21.238 1.00 83.06 199 ARG A CA 1
ATOM 1675 C C . ARG A 1 199 ? 8.948 14.340 -21.853 1.00 83.06 199 ARG A C 1
ATOM 1677 O O . ARG A 1 199 ? 9.357 15.255 -21.145 1.00 83.06 199 ARG A O 1
ATOM 1684 N N . MET A 1 200 ? 9.153 14.288 -23.165 1.00 80.25 200 MET A N 1
ATOM 1685 C CA . MET A 1 200 ? 9.750 15.390 -23.906 1.00 80.25 200 MET A CA 1
ATOM 1686 C C . MET A 1 200 ? 8.749 16.542 -23.913 1.00 80.25 200 MET A C 1
ATOM 1688 O O . MET A 1 200 ? 7.816 16.580 -24.713 1.00 80.25 200 MET A O 1
ATOM 1692 N N . VAL A 1 201 ? 8.892 17.440 -22.943 1.00 79.06 201 VAL A N 1
ATOM 1693 C CA . VAL A 1 201 ? 8.180 18.711 -22.939 1.00 79.06 201 VAL A CA 1
ATOM 1694 C C . VAL A 1 201 ? 8.941 19.601 -23.918 1.00 79.06 201 VAL A C 1
ATOM 1696 O O . VAL A 1 201 ? 10.123 19.858 -23.678 1.00 79.06 201 VAL A O 1
ATOM 1699 N N . PRO A 1 202 ? 8.330 20.025 -25.041 1.00 78.94 202 PRO A N 1
ATOM 1700 C CA . PRO A 1 202 ? 8.975 21.006 -25.899 1.00 78.94 202 PRO A CA 1
ATOM 1701 C C . PRO A 1 202 ? 9.282 22.243 -25.048 1.00 78.94 202 PRO A C 1
ATOM 1703 O O . PRO A 1 202 ? 8.496 22.547 -24.142 1.00 78.94 202 PRO A O 1
ATOM 1706 N N . PRO A 1 203 ? 10.403 22.943 -25.294 1.00 77.81 203 PRO A N 1
ATOM 1707 C CA . PRO A 1 203 ? 10.704 24.156 -24.551 1.00 77.81 203 PRO A CA 1
ATOM 1708 C C . PRO A 1 203 ? 9.476 25.065 -24.615 1.00 77.81 203 PRO A C 1
ATOM 1710 O O . PRO A 1 203 ? 8.944 25.324 -25.699 1.00 77.81 203 PRO A O 1
ATOM 1713 N N . LEU A 1 204 ? 8.970 25.460 -23.442 1.00 71.62 204 LEU A N 1
ATOM 1714 C CA . LEU A 1 204 ? 7.830 26.367 -23.350 1.00 71.62 204 LEU A CA 1
ATOM 1715 C C . LEU A 1 204 ? 8.140 27.575 -24.232 1.00 71.62 204 LEU A C 1
ATOM 1717 O O . LEU A 1 204 ? 9.255 28.097 -24.168 1.00 71.62 204 LEU A O 1
ATOM 1721 N N . ARG A 1 205 ? 7.183 27.998 -25.070 1.00 69.94 205 ARG A N 1
ATOM 1722 C CA . ARG A 1 205 ? 7.333 29.240 -25.836 1.00 69.94 205 ARG A CA 1
ATOM 1723 C C . ARG A 1 205 ? 7.610 30.342 -24.826 1.00 69.94 205 ARG A C 1
ATOM 1725 O O . ARG A 1 205 ? 6.740 30.681 -24.028 1.00 69.94 205 ARG A O 1
ATOM 1732 N N . GLN A 1 206 ? 8.841 30.832 -24.812 1.00 69.56 206 GLN A N 1
ATOM 1733 C CA . GLN A 1 206 ? 9.234 31.882 -23.896 1.00 69.56 206 GLN A CA 1
ATOM 1734 C C . GLN A 1 206 ? 8.463 33.121 -24.330 1.00 69.56 206 GLN A C 1
ATOM 1736 O O . GLN A 1 206 ? 8.622 33.597 -25.450 1.00 69.56 206 GLN A O 1
ATOM 1741 N N . HIS A 1 207 ? 7.563 33.597 -23.471 1.00 71.81 207 HIS A N 1
ATOM 1742 C CA . HIS A 1 207 ? 6.784 34.804 -23.750 1.00 71.81 207 HIS A CA 1
ATOM 1743 C C . HIS A 1 207 ? 7.682 36.045 -23.904 1.00 71.81 207 HIS A C 1
ATOM 1745 O O . HIS A 1 207 ? 7.251 37.033 -24.490 1.00 71.81 207 HIS A O 1
ATOM 1751 N N . CYS A 1 208 ? 8.931 35.965 -23.434 1.00 77.25 208 CYS A N 1
ATOM 1752 C CA . CYS A 1 208 ? 9.961 36.986 -23.567 1.00 77.25 208 CYS A CA 1
ATOM 1753 C C . CYS A 1 208 ? 11.232 36.367 -24.178 1.00 77.25 208 CYS A C 1
ATOM 1755 O O . CYS A 1 208 ? 11.535 35.216 -23.857 1.00 77.25 208 CYS A O 1
ATOM 1757 N N . PRO A 1 209 ? 12.008 37.098 -24.997 1.00 78.25 209 PRO A N 1
ATOM 1758 C CA . PRO A 1 209 ? 13.339 36.648 -25.395 1.00 78.25 209 PRO A CA 1
ATOM 1759 C C . PRO A 1 209 ? 14.207 36.461 -24.143 1.00 78.25 209 PRO A C 1
ATOM 1761 O O . PRO A 1 209 ? 14.285 37.367 -23.310 1.00 78.25 209 PRO A O 1
ATOM 1764 N N . ILE A 1 210 ? 14.835 35.289 -23.982 1.00 73.88 210 ILE A N 1
ATOM 1765 C CA . ILE A 1 210 ? 15.870 35.107 -22.956 1.00 73.88 210 ILE A CA 1
ATOM 1766 C C . ILE A 1 210 ? 16.971 36.135 -23.242 1.00 73.88 210 ILE A C 1
ATOM 1768 O O . ILE A 1 210 ? 17.483 36.146 -24.364 1.00 73.88 210 ILE A O 1
ATOM 1772 N N . PRO A 1 211 ? 17.336 36.999 -22.275 1.00 75.69 211 PRO A N 1
ATOM 1773 C CA . PRO A 1 211 ? 18.493 37.860 -22.446 1.00 75.69 211 PRO A CA 1
ATOM 1774 C C . PRO A 1 211 ? 19.717 36.973 -22.664 1.00 75.69 211 PRO A C 1
ATOM 1776 O O . PRO A 1 211 ? 19.902 35.989 -21.943 1.00 75.69 211 PRO A O 1
ATOM 1779 N N . GLU A 1 212 ? 20.528 37.300 -23.670 1.00 75.06 212 GLU A N 1
ATOM 1780 C CA . GLU A 1 212 ? 21.792 36.602 -23.897 1.00 75.06 212 GLU A CA 1
ATOM 1781 C C . GLU A 1 212 ? 22.583 36.563 -22.583 1.00 75.06 212 GLU A C 1
ATOM 1783 O O . GLU A 1 212 ? 22.572 37.553 -21.837 1.00 75.06 212 GLU A O 1
ATOM 1788 N N . PRO A 1 213 ? 23.213 35.420 -22.247 1.00 74.81 213 PRO A N 1
ATOM 1789 C CA . PRO A 1 213 ? 23.987 35.325 -21.022 1.00 74.81 213 PRO A CA 1
ATOM 1790 C C . PRO A 1 213 ? 24.989 36.483 -21.015 1.00 74.81 213 PRO A C 1
ATOM 1792 O O . PRO A 1 213 ? 25.656 36.698 -22.033 1.00 74.81 213 PRO A O 1
ATOM 1795 N N . PRO A 1 214 ? 25.068 37.263 -19.921 1.00 71.75 214 PRO A N 1
ATOM 1796 C CA . PRO A 1 214 ? 25.968 38.398 -19.873 1.00 71.75 214 PRO A CA 1
ATOM 1797 C C . PRO A 1 214 ? 27.363 37.872 -20.177 1.00 71.75 214 PRO A C 1
ATOM 1799 O O . PRO A 1 214 ? 27.834 36.963 -19.491 1.00 71.75 214 PRO A O 1
ATOM 1802 N N . ILE A 1 215 ? 27.985 38.408 -21.232 1.00 72.88 215 ILE A N 1
ATOM 1803 C CA . ILE A 1 215 ? 29.388 38.148 -21.548 1.00 72.88 215 ILE A CA 1
ATOM 1804 C C . ILE A 1 215 ? 30.125 38.324 -20.230 1.00 72.88 215 ILE A C 1
ATOM 1806 O O . ILE A 1 215 ? 30.047 39.406 -19.643 1.00 72.88 215 ILE A O 1
ATOM 1810 N N . GLU A 1 216 ? 30.740 37.251 -19.726 1.00 68.12 216 GLU A N 1
ATOM 1811 C CA . GLU A 1 216 ? 31.485 37.292 -18.477 1.00 68.12 216 GLU A CA 1
ATOM 1812 C C . GLU A 1 216 ? 32.496 38.425 -18.609 1.00 68.12 216 GLU A C 1
ATOM 1814 O O . GLU A 1 216 ? 33.514 38.304 -19.293 1.00 68.12 216 GLU A O 1
ATOM 1819 N N . PHE A 1 217 ? 32.194 39.571 -18.001 1.00 65.69 217 PHE A N 1
ATOM 1820 C CA . PHE A 1 217 ? 33.154 40.644 -17.904 1.00 65.69 217 PHE A CA 1
ATOM 1821 C C . PHE A 1 217 ? 34.192 40.160 -16.901 1.00 65.69 217 PHE A C 1
ATOM 1823 O O . PHE A 1 217 ? 34.094 40.394 -15.695 1.00 65.69 217 PHE A O 1
ATOM 1830 N N . VAL A 1 218 ? 35.175 39.414 -17.400 1.00 66.06 218 VAL A N 1
ATOM 1831 C CA . VAL A 1 218 ? 36.366 39.068 -16.645 1.00 66.06 218 VAL A CA 1
ATOM 1832 C C . VAL A 1 218 ? 37.110 40.378 -16.458 1.00 66.06 218 VAL A C 1
ATOM 1834 O O . VAL A 1 218 ? 37.866 40.816 -17.327 1.00 66.06 218 VAL A O 1
ATOM 1837 N N . ALA A 1 219 ? 36.853 41.042 -15.331 1.00 64.44 219 ALA A N 1
ATOM 1838 C CA . ALA A 1 219 ? 37.590 42.236 -14.966 1.00 64.44 219 ALA A CA 1
ATOM 1839 C C . ALA A 1 219 ? 39.091 41.901 -15.044 1.00 64.44 219 ALA A C 1
ATOM 1841 O O . ALA A 1 219 ? 39.517 40.877 -14.495 1.00 64.44 219 ALA A O 1
ATOM 1842 N N . PRO A 1 220 ? 39.904 42.708 -15.748 1.00 71.12 220 PRO A N 1
ATOM 1843 C CA . PRO A 1 220 ? 41.307 42.391 -15.957 1.00 71.12 220 PRO A CA 1
ATOM 1844 C C . PRO A 1 220 ? 41.982 42.177 -14.604 1.00 71.12 220 PRO A C 1
ATOM 1846 O O . PRO A 1 220 ? 41.858 43.010 -13.702 1.00 71.12 220 PRO A O 1
ATOM 1849 N N . ARG A 1 221 ? 42.691 41.048 -14.456 1.00 63.62 221 ARG A N 1
ATOM 1850 C CA . ARG A 1 221 ? 43.454 40.717 -13.246 1.00 63.62 221 ARG A CA 1
ATOM 1851 C C . ARG A 1 221 ? 44.516 41.791 -13.013 1.00 63.62 221 ARG A C 1
ATOM 1853 O O . ARG A 1 221 ? 45.630 41.709 -13.527 1.00 63.62 221 ARG A O 1
ATOM 1860 N N . ARG A 1 222 ? 44.175 42.819 -12.238 1.00 75.38 222 ARG A N 1
ATOM 1861 C CA . ARG A 1 222 ? 45.125 43.837 -11.792 1.00 75.38 222 ARG A CA 1
ATOM 1862 C C . ARG A 1 222 ? 46.008 43.221 -10.714 1.00 75.38 222 ARG A C 1
ATOM 1864 O O . ARG A 1 222 ? 45.513 42.773 -9.683 1.00 75.38 222 ARG A O 1
ATOM 1871 N N . ARG A 1 223 ? 47.321 43.193 -10.952 1.00 81.25 223 ARG A N 1
ATOM 1872 C CA . ARG A 1 223 ? 48.292 42.873 -9.899 1.00 81.25 223 ARG A CA 1
ATOM 1873 C C . ARG A 1 223 ? 48.191 43.947 -8.813 1.00 81.25 223 ARG A C 1
ATOM 1875 O O . ARG A 1 223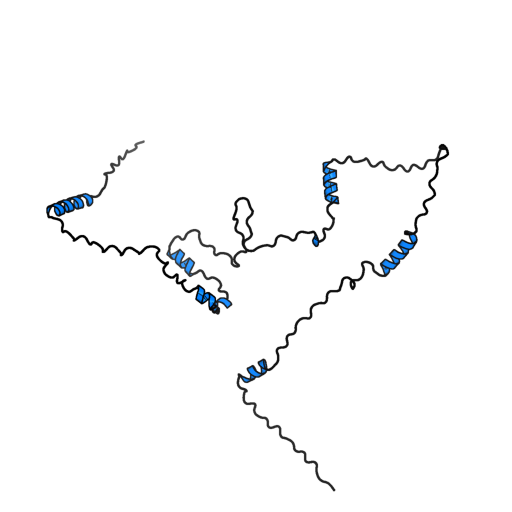 ? 48.065 45.128 -9.137 1.00 81.25 223 ARG A O 1
ATOM 1882 N N . MET A 1 224 ? 48.239 43.544 -7.544 1.00 85.31 224 MET A N 1
ATOM 1883 C CA . MET A 1 224 ? 48.327 44.504 -6.443 1.00 85.31 224 MET A CA 1
ATOM 1884 C C . MET A 1 224 ? 49.590 45.355 -6.604 1.00 85.31 224 MET A C 1
ATOM 1886 O O . MET A 1 224 ? 50.659 44.846 -6.941 1.00 85.31 224 MET A O 1
ATOM 1890 N N . THR A 1 225 ? 49.473 46.655 -6.345 1.00 89.56 225 THR A N 1
ATOM 1891 C CA . THR A 1 225 ? 50.651 47.523 -6.204 1.00 89.56 225 THR A CA 1
ATOM 1892 C C . THR A 1 225 ? 51.459 47.122 -4.967 1.00 89.56 225 THR A C 1
ATOM 1894 O O . THR A 1 225 ? 50.926 46.516 -4.039 1.00 89.56 225 THR A O 1
ATOM 1897 N N . TYR A 1 226 ? 52.741 47.494 -4.901 1.00 90.19 226 TYR A N 1
ATOM 1898 C CA . TYR A 1 226 ? 53.613 47.138 -3.770 1.00 90.19 226 TYR A CA 1
ATOM 1899 C C . TYR A 1 226 ? 53.036 47.546 -2.398 1.00 90.19 226 TYR A C 1
ATOM 1901 O O . TYR A 1 226 ? 53.126 46.789 -1.433 1.00 90.19 226 TYR A O 1
ATOM 1909 N N . ARG A 1 227 ? 52.372 48.711 -2.312 1.00 90.69 227 ARG A N 1
ATOM 1910 C CA . ARG A 1 227 ? 51.688 49.164 -1.085 1.00 90.69 227 ARG A CA 1
ATOM 1911 C C . ARG A 1 227 ? 50.519 48.253 -0.704 1.00 90.69 227 ARG A C 1
ATOM 1913 O O . ARG A 1 227 ? 50.449 47.816 0.442 1.00 90.69 227 ARG A O 1
ATOM 1920 N N . GLN A 1 228 ? 49.665 47.921 -1.673 1.00 93.00 228 GLN A N 1
ATOM 1921 C CA . GLN A 1 228 ? 48.528 47.014 -1.479 1.00 93.00 228 GLN A CA 1
ATOM 1922 C C . GLN A 1 228 ? 48.992 45.611 -1.079 1.00 93.00 228 GLN A C 1
ATOM 1924 O O . GLN A 1 228 ? 48.401 44.997 -0.196 1.00 93.00 228 GLN A O 1
ATOM 1929 N N . TRP A 1 229 ? 50.091 45.127 -1.664 1.00 91.25 229 TRP A N 1
ATOM 1930 C CA . TRP A 1 229 ? 50.689 43.847 -1.292 1.00 91.25 229 TRP A CA 1
ATOM 1931 C C . TRP A 1 229 ? 51.199 43.851 0.153 1.00 91.25 229 TRP A C 1
ATOM 1933 O O . TRP A 1 229 ? 50.933 42.928 0.917 1.00 91.25 229 TRP A O 1
ATOM 1943 N N . ARG A 1 230 ? 51.866 44.930 0.574 1.00 93.62 230 ARG A N 1
ATOM 1944 C CA . ARG A 1 230 ? 52.371 45.074 1.946 1.00 93.62 230 ARG A CA 1
ATOM 1945 C C . ARG A 1 230 ? 51.250 45.166 2.987 1.00 93.62 230 ARG A C 1
ATOM 1947 O O . ARG A 1 230 ? 51.407 44.696 4.111 1.00 93.62 230 ARG A O 1
ATOM 1954 N N . GLU A 1 231 ? 50.125 45.787 2.646 1.00 93.94 231 GLU A N 1
ATOM 1955 C CA . GLU A 1 231 ? 48.918 45.788 3.485 1.00 93.94 231 GLU A CA 1
ATOM 1956 C C . GLU A 1 231 ? 48.243 44.417 3.522 1.00 93.94 231 GLU A C 1
ATOM 1958 O O . GLU A 1 231 ? 47.839 43.962 4.591 1.00 93.94 231 GLU A O 1
ATOM 1963 N N . HIS A 1 232 ? 48.179 43.734 2.378 1.00 93.06 232 HIS A N 1
ATOM 1964 C CA . HIS A 1 232 ? 47.655 42.378 2.286 1.00 93.06 232 HIS A CA 1
ATOM 1965 C C . HIS A 1 232 ? 48.447 41.403 3.168 1.00 93.06 232 HIS A C 1
ATOM 1967 O O . HIS A 1 232 ? 47.842 40.673 3.950 1.00 93.06 232 HIS A O 1
ATOM 1973 N N . LEU A 1 233 ? 49.782 41.460 3.129 1.00 94.19 233 LEU A N 1
ATOM 1974 C CA . LEU A 1 233 ? 50.646 40.654 3.995 1.00 94.19 233 LEU A CA 1
ATOM 1975 C C . LEU A 1 233 ? 50.410 40.941 5.483 1.00 94.19 233 LEU A C 1
ATOM 1977 O O . LEU A 1 233 ? 50.213 40.004 6.250 1.00 94.19 233 LEU A O 1
ATOM 1981 N N . ARG A 1 234 ? 50.323 42.218 5.886 1.00 92.12 234 ARG A N 1
ATOM 1982 C CA . ARG A 1 234 ? 49.995 42.589 7.278 1.00 92.12 234 ARG A CA 1
ATOM 1983 C C . ARG A 1 234 ? 48.646 42.031 7.729 1.00 92.12 234 ARG A C 1
ATOM 1985 O O . ARG A 1 234 ? 48.498 41.597 8.869 1.00 92.12 234 ARG A O 1
ATOM 1992 N N . ARG A 1 235 ? 47.648 42.039 6.842 1.00 93.12 235 ARG A N 1
ATOM 1993 C CA . ARG A 1 235 ? 46.327 41.470 7.130 1.00 93.12 235 ARG A CA 1
ATOM 1994 C C . ARG A 1 235 ? 46.390 39.953 7.288 1.00 93.12 235 ARG A C 1
ATOM 1996 O O . ARG A 1 235 ? 45.755 39.429 8.197 1.00 93.12 235 ARG A O 1
ATOM 2003 N N . LEU A 1 236 ? 47.137 39.263 6.429 1.00 91.56 236 LEU A N 1
ATOM 2004 C CA . LEU A 1 236 ? 47.340 37.820 6.543 1.00 91.56 236 LEU A CA 1
ATOM 2005 C C . LEU A 1 236 ? 48.067 37.458 7.839 1.00 91.56 236 LEU A C 1
ATOM 2007 O O . LEU A 1 236 ? 47.609 36.565 8.540 1.00 91.56 236 LEU A O 1
ATOM 2011 N N . GLU A 1 237 ? 49.122 38.188 8.205 1.00 91.38 237 GLU A N 1
ATOM 2012 C CA . GLU A 1 237 ? 49.812 38.011 9.490 1.00 91.38 237 GLU A CA 1
ATOM 2013 C C . GLU A 1 237 ? 48.871 38.205 10.681 1.00 91.38 237 GLU A C 1
ATOM 2015 O O . GLU A 1 237 ? 48.929 37.441 11.639 1.00 91.38 237 GLU A O 1
ATOM 2020 N N . TYR A 1 238 ? 47.985 39.204 10.632 1.00 86.31 238 TYR A N 1
ATOM 2021 C CA . TYR A 1 238 ? 46.988 39.419 11.680 1.00 86.31 238 TYR A CA 1
ATOM 2022 C C . TYR A 1 238 ? 45.996 38.254 11.782 1.00 86.31 238 TYR A C 1
ATOM 2024 O O . TYR A 1 238 ? 45.736 37.774 12.881 1.00 86.31 238 TYR A O 1
ATOM 2032 N N . LEU A 1 239 ? 45.470 37.781 10.649 1.00 83.50 239 LEU A N 1
ATOM 2033 C CA . LEU A 1 239 ? 44.528 36.657 10.606 1.00 83.50 239 LEU A CA 1
ATOM 2034 C C . LEU A 1 239 ? 45.178 35.317 10.970 1.00 83.50 239 LEU A C 1
ATOM 2036 O O . LEU A 1 239 ? 44.491 34.424 11.453 1.00 83.50 239 LEU A O 1
ATOM 2040 N N . ALA A 1 240 ? 46.483 35.175 10.738 1.00 85.00 240 ALA A N 1
ATOM 2041 C CA . ALA A 1 240 ? 47.247 33.985 11.090 1.00 85.00 240 ALA A CA 1
ATOM 2042 C C . ALA A 1 240 ? 47.537 33.884 12.596 1.00 85.00 240 ALA A C 1
ATOM 2044 O O . ALA A 1 240 ? 47.922 32.815 13.071 1.00 85.00 240 ALA A O 1
ATOM 2045 N N . LYS A 1 241 ? 47.359 34.968 13.366 1.00 81.56 241 LYS A N 1
ATOM 2046 C CA . LYS A 1 241 ? 47.474 34.894 14.824 1.00 81.56 241 LYS A CA 1
ATOM 2047 C C . LYS A 1 241 ? 46.293 34.090 15.378 1.00 81.56 241 LYS A C 1
ATOM 2049 O O . LYS A 1 241 ? 45.149 34.403 15.047 1.00 81.56 241 LYS A O 1
ATOM 2054 N N . PRO A 1 242 ? 46.537 33.084 16.235 1.00 78.94 242 PRO A N 1
ATOM 2055 C CA . PRO A 1 242 ? 45.461 32.309 16.832 1.00 78.94 242 PRO A CA 1
ATOM 2056 C C . PRO A 1 242 ? 44.565 33.236 17.657 1.00 78.94 242 PRO A C 1
ATOM 2058 O O . PRO A 1 242 ? 45.028 33.937 18.556 1.00 78.94 242 PRO A O 1
ATOM 2061 N N . THR A 1 243 ? 43.268 33.229 17.365 1.00 63.06 243 THR A N 1
ATOM 2062 C CA . THR A 1 243 ? 42.215 33.948 18.097 1.00 63.06 243 THR A CA 1
ATOM 2063 C C . THR A 1 243 ? 41.904 33.272 19.440 1.00 63.06 243 THR A C 1
ATOM 2065 O O . THR A 1 243 ? 40.750 33.070 19.804 1.00 63.06 243 THR A O 1
ATOM 2068 N N . ALA A 1 244 ? 42.930 32.888 20.201 1.00 61.94 244 ALA A N 1
ATOM 2069 C CA . ALA A 1 244 ? 42.752 32.373 21.551 1.00 61.94 244 ALA A CA 1
ATOM 2070 C C . ALA A 1 244 ? 42.619 33.554 22.523 1.00 61.94 244 ALA A C 1
ATOM 2072 O O . ALA A 1 244 ? 43.580 34.271 22.798 1.00 61.94 244 ALA A O 1
ATOM 2073 N N . ARG A 1 245 ? 41.408 33.763 23.047 1.00 57.59 245 ARG A N 1
ATOM 2074 C CA . ARG A 1 245 ? 41.191 34.556 24.264 1.00 57.59 245 ARG A CA 1
ATOM 2075 C C . ARG A 1 245 ? 41.891 33.808 25.413 1.00 57.59 245 ARG A C 1
ATOM 2077 O O . ARG A 1 245 ? 41.594 32.627 25.574 1.00 57.59 245 ARG A O 1
ATOM 2084 N N . PRO A 1 246 ? 42.791 34.416 26.204 1.00 60.44 246 PRO A N 1
ATOM 2085 C CA . PRO A 1 246 ? 43.314 33.747 27.389 1.00 60.44 246 PRO A CA 1
ATOM 2086 C C . PRO A 1 246 ? 42.168 33.574 28.393 1.00 60.44 246 PRO A C 1
ATOM 2088 O O . PRO A 1 246 ? 41.652 34.548 28.939 1.00 60.44 246 PRO A O 1
ATOM 2091 N N . TYR A 1 247 ? 41.727 32.333 28.591 1.00 56.09 247 TYR A N 1
ATOM 2092 C CA . TYR A 1 247 ? 40.837 31.961 29.684 1.00 56.09 247 TYR A CA 1
ATOM 2093 C C . TYR A 1 247 ? 41.699 31.916 30.950 1.00 56.09 247 TYR A C 1
ATOM 2095 O O . TYR A 1 247 ? 42.481 30.985 31.130 1.00 56.09 247 TYR A O 1
ATOM 2103 N N . TYR A 1 248 ? 41.615 32.941 31.797 1.00 56.00 248 TYR A N 1
ATOM 2104 C CA . TYR A 1 248 ? 42.143 32.846 33.155 1.00 56.00 248 TYR A CA 1
ATOM 2105 C C . TYR A 1 248 ? 41.251 31.863 33.921 1.00 56.00 248 TYR A C 1
ATOM 2107 O O . TYR A 1 248 ? 40.072 32.132 34.134 1.00 56.00 248 TYR A O 1
ATOM 2115 N N . VAL A 1 249 ? 41.791 30.692 34.257 1.00 53.62 249 VAL A N 1
ATOM 2116 C CA . VAL A 1 249 ? 41.141 29.728 35.149 1.00 53.62 249 VAL A CA 1
ATOM 2117 C C . VAL A 1 249 ? 41.586 30.081 36.564 1.00 53.62 249 VAL A C 1
ATOM 2119 O O . VAL A 1 249 ? 42.704 29.764 36.962 1.00 53.62 249 VAL A O 1
ATOM 2122 N N . GLU A 1 250 ? 40.734 30.782 37.307 1.00 55.59 250 GLU A N 1
ATOM 2123 C CA . GLU A 1 250 ? 40.886 30.941 38.754 1.00 55.59 250 GLU A CA 1
ATOM 2124 C C . GLU A 1 250 ? 40.531 29.601 39.413 1.00 55.59 250 GLU A C 1
ATOM 2126 O O . GLU A 1 250 ? 39.363 29.250 39.573 1.00 55.59 250 GLU A O 1
ATOM 2131 N N . MET A 1 251 ? 41.555 28.809 39.734 1.00 44.78 251 MET A N 1
ATOM 2132 C CA . MET A 1 251 ? 41.416 27.657 40.621 1.00 44.78 251 MET A CA 1
ATOM 2133 C C . MET A 1 251 ? 41.290 28.190 42.050 1.00 44.78 251 MET A C 1
ATOM 2135 O O . MET A 1 251 ? 42.280 28.596 42.653 1.00 44.78 251 MET A O 1
ATOM 2139 N N . TYR A 1 252 ? 40.068 28.227 42.576 1.00 49.28 252 TYR A N 1
ATOM 2140 C CA . TYR A 1 252 ? 39.849 28.376 44.010 1.00 49.28 252 TYR A CA 1
ATOM 2141 C C . TYR A 1 252 ? 40.035 27.009 44.669 1.00 49.28 252 TYR A C 1
ATOM 2143 O O . TYR A 1 252 ? 39.191 26.121 44.530 1.00 49.28 252 TYR A O 1
ATOM 2151 N N . ASP A 1 253 ? 41.147 26.853 45.383 1.00 47.06 253 ASP A N 1
ATOM 2152 C CA . ASP A 1 253 ? 41.360 25.750 46.313 1.00 47.06 253 ASP A CA 1
ATOM 2153 C C . ASP A 1 253 ? 40.350 25.874 47.464 1.00 47.06 253 ASP A C 1
ATOM 2155 O O . ASP A 1 253 ? 40.430 26.776 48.301 1.00 47.06 253 ASP A O 1
ATOM 2159 N N . TYR A 1 254 ? 39.372 24.970 47.501 1.00 43.81 254 TYR A N 1
ATOM 2160 C CA . TYR A 1 254 ? 38.507 24.787 48.661 1.00 43.81 254 TYR A CA 1
ATOM 2161 C C . TYR A 1 254 ? 39.243 23.933 49.696 1.00 43.81 254 TYR A C 1
ATOM 2163 O O . TYR A 1 254 ? 39.456 22.740 49.491 1.00 43.81 254 TYR A O 1
ATOM 2171 N N . VAL A 1 255 ? 39.600 24.552 50.820 1.00 45.81 255 VAL A N 1
ATOM 2172 C CA . VAL A 1 255 ? 39.966 23.866 52.062 1.00 45.81 255 VAL A CA 1
ATOM 2173 C C . VAL A 1 255 ? 38.746 23.892 52.978 1.00 45.81 255 VAL A C 1
ATOM 2175 O O . VAL A 1 255 ? 38.385 24.960 53.467 1.00 45.81 255 VAL A O 1
ATOM 2178 N N . TYR A 1 256 ? 38.124 22.731 53.185 1.00 38.03 256 TYR A N 1
ATOM 2179 C CA . TYR A 1 256 ? 37.417 22.334 54.408 1.00 38.03 256 TYR A CA 1
ATOM 2180 C C . TYR A 1 256 ? 37.435 20.811 54.522 1.00 38.03 256 TYR A C 1
ATOM 2182 O O . TYR A 1 256 ? 37.136 20.147 53.504 1.00 38.03 256 TYR A O 1
#

Foldseek 3Di:
DDDDDDDDPPPPPPPPPDPPPPCVVVCVVVVDPDDDPDDDDDDDQDPVNDDDPDDPVRVVVVVVVCVPPVPDDPDPPPDDPPDDDDDDDDDDPPPPPPPPPDDDPVRVVVVVVVVVDDPDDDPVPDDPPDDQDDCWDPPDPPDHTRHHDPDPDDDDDDPPDDPDPVVVVVVVVPDDDDDDVVVVVDDDDPVVVVVPPPPPDPPPPPPDPDPDDPPPPPPPPDDDDPVRVVVVVVVVVVVPPPPDDPDPDPDDDDDD

Organism: Bactrocera dorsalis (NCBI:txid27457)

Radius of gyration: 53.14 Å; Cα contacts (8 Å, |Δi|>4): 39; chains: 1; bounding box: 141×129×117 Å

pLDDT: mean 75.01, std 15.06, range [38.03, 95.62]

Mean predicted aligned error: 24.46 Å

Secondary structure (DSSP, 8-state):
---------------------TTHHHHHHHHS-----PPPPP-PPPTTTSPPSS-HHHHHHHHHHHHHHSSPP--PPP----SPPPP-----------------HHHHHHHHHHHHS-SS--GGGSPPPPP--S------TTSPPP-----SSPPP---S--SSHHHHHHHHHH------HHHHT----HHHHHHHS----PPP--SSPPPPPPP------PPPPHHHHHHHHHHHHHHHS---------------

Solvent-accessible surface area (backbone atoms only — not comparable to full-atom values): 18095 Å² total; per-residue (Å²): 140,88,82,80,87,80,80,78,80,77,74,80,76,79,71,77,76,67,82,74,58,82,65,52,66,53,48,59,67,64,70,51,81,84,81,78,86,71,79,77,79,83,81,77,78,50,83,84,73,48,80,67,99,60,53,77,68,49,48,55,50,50,51,59,47,42,72,71,66,66,58,81,76,83,73,73,77,81,81,78,86,87,71,82,88,79,81,86,83,89,77,82,75,80,72,77,79,72,78,77,77,83,75,52,74,66,58,51,51,54,51,49,52,59,67,70,50,64,97,71,75,55,71,92,77,52,78,75,76,83,80,89,48,45,77,21,80,63,89,48,96,90,52,79,60,48,44,53,54,68,65,99,56,84,77,80,87,70,72,98,69,66,97,43,71,65,58,46,52,52,50,62,69,68,64,74,75,89,72,58,72,70,64,79,73,58,76,81,50,72,66,55,56,60,67,69,45,81,81,82,70,72,81,72,81,65,95,56,84,77,75,74,78,76,77,78,77,73,70,76,88,73,78,73,51,74,69,55,45,55,51,50,50,54,50,50,56,57,69,68,48,79,90,70,75,85,77,84,77,83,81,77,84,82,87,129